Protein AF-A0A486XY40-F1 (afdb_monomer_lite)

Radius of gyration: 21.23 Å; chains: 1; bounding box: 56×54×58 Å

Organism: NCBI:txid1708203

Foldseek 3Di:
DVLLVVLQVVAPFDAFQCVLVVLVVLLVVLLVDALQPFADDPVRVVVVLVVLVVLLVLLVCLLVPPPVSLVVVCVLCVVPNVLCCVQRVPQSQSCRNLSALLSSLLLLLLQLVLLVLLLVLPPVDPPSVSSNVSSLSSLLSLLSRVDPNSVVSSVVVLVVLVVVCVVPHDVSVVSSVVSVVSSVCVNCVPPVVVCVVCPVPPVCCQCPVCEHHLVVCVDLPYLQVLVNVCCVVFQARANNRGDDPSQDAWQALCSHQCNSRGNVSSVVSLVSVLVSLVSNADDPVVSVVVNVSCVVSRSGTNQSSPPVNSVVVSVSRNSNSNSVVSSVPPDDPD

Structure (mmCIF, N/CA/C/O backbone):
data_AF-A0A486XY40-F1
#
_entry.id   AF-A0A486XY40-F1
#
loop_
_atom_site.group_PDB
_atom_site.id
_atom_site.type_symbol
_atom_site.label_atom_id
_atom_site.label_alt_id
_atom_site.label_comp_id
_atom_site.label_asym_id
_atom_site.label_entity_id
_atom_site.label_seq_id
_atom_site.pdbx_PDB_ins_code
_atom_site.Cartn_x
_atom_site.Cartn_y
_atom_site.Cartn_z
_atom_site.occupancy
_atom_site.B_iso_or_equiv
_atom_site.auth_seq_id
_atom_site.auth_comp_id
_atom_site.auth_asym_id
_atom_site.auth_atom_id
_atom_site.pdbx_PDB_model_num
ATOM 1 N N . MET A 1 1 ? 2.814 -18.437 -10.895 1.00 89.62 1 MET A N 1
ATOM 2 C CA . MET A 1 1 ? 4.223 -18.873 -10.998 1.00 89.62 1 MET A CA 1
ATOM 3 C C . MET A 1 1 ? 4.598 -19.455 -12.359 1.00 89.62 1 MET A C 1
ATOM 5 O O . MET A 1 1 ? 5.471 -18.899 -13.009 1.00 89.62 1 MET A O 1
ATOM 9 N N . SER A 1 2 ? 3.940 -20.522 -12.827 1.00 91.19 2 SER A N 1
ATOM 10 C CA . SER A 1 2 ? 4.302 -21.199 -14.087 1.00 91.19 2 SER A CA 1
ATOM 11 C C . SER A 1 2 ? 4.293 -20.278 -15.309 1.00 91.19 2 SER A C 1
ATOM 13 O O . SER A 1 2 ? 5.172 -20.383 -16.153 1.00 91.19 2 SER A O 1
ATOM 15 N N . LEU A 1 3 ? 3.359 -19.320 -15.359 1.00 92.81 3 LEU A N 1
ATOM 16 C CA . LEU A 1 3 ? 3.311 -18.314 -16.422 1.00 92.81 3 LEU A CA 1
ATOM 17 C C . LEU A 1 3 ? 4.575 -17.439 -16.464 1.00 92.81 3 LEU A C 1
ATOM 19 O O . LEU A 1 3 ? 5.112 -17.221 -17.539 1.00 92.81 3 LEU A O 1
ATOM 23 N N . LEU A 1 4 ? 5.092 -16.994 -15.311 1.00 93.44 4 LEU A N 1
ATOM 24 C CA . LEU A 1 4 ? 6.320 -16.190 -15.243 1.00 93.44 4 LEU A CA 1
ATOM 25 C C . LEU A 1 4 ? 7.518 -16.970 -15.798 1.00 93.44 4 LEU A C 1
ATOM 27 O O . LEU A 1 4 ? 8.309 -16.439 -16.574 1.00 93.44 4 LEU A O 1
ATOM 31 N N . ILE A 1 5 ? 7.632 -18.243 -15.411 1.00 93.62 5 ILE A N 1
ATOM 32 C CA . ILE A 1 5 ? 8.695 -19.136 -15.881 1.00 93.62 5 ILE A CA 1
ATOM 33 C C . ILE A 1 5 ? 8.560 -19.352 -17.391 1.00 93.62 5 ILE A C 1
ATOM 35 O O . ILE A 1 5 ? 9.533 -19.167 -18.111 1.00 93.62 5 ILE A O 1
ATOM 39 N N . GLY A 1 6 ? 7.352 -19.650 -17.880 1.00 93.94 6 GLY A N 1
ATOM 40 C CA . GLY A 1 6 ? 7.083 -19.805 -19.311 1.00 93.94 6 GLY A CA 1
ATOM 41 C C . GLY A 1 6 ? 7.466 -18.562 -20.116 1.00 93.94 6 GLY A C 1
ATOM 42 O O . GLY A 1 6 ? 8.204 -18.672 -21.088 1.00 93.94 6 GLY A O 1
ATOM 43 N N . MET A 1 7 ? 7.064 -17.374 -19.657 1.00 94.88 7 MET A N 1
ATOM 44 C CA . MET A 1 7 ? 7.439 -16.107 -20.297 1.00 94.88 7 MET A CA 1
ATOM 45 C C . MET A 1 7 ? 8.950 -15.855 -20.261 1.00 94.88 7 MET A C 1
ATOM 47 O O . MET A 1 7 ? 9.493 -15.279 -21.190 1.00 94.88 7 MET A O 1
ATOM 51 N N . THR A 1 8 ? 9.659 -16.351 -19.243 1.00 94.75 8 THR A N 1
ATOM 52 C CA . THR A 1 8 ? 11.127 -16.236 -19.176 1.00 94.75 8 THR A CA 1
ATOM 53 C C . THR A 1 8 ? 11.800 -16.995 -20.318 1.00 94.75 8 THR A C 1
ATOM 55 O O . THR A 1 8 ? 12.756 -16.487 -20.890 1.00 94.75 8 THR A O 1
ATOM 58 N N . PHE A 1 9 ? 11.295 -18.182 -20.672 1.00 94.06 9 PHE A N 1
ATOM 59 C CA . PHE A 1 9 ? 11.830 -18.981 -21.782 1.00 94.06 9 PHE A CA 1
ATOM 60 C C . PHE A 1 9 ? 11.463 -18.427 -23.162 1.00 94.06 9 PHE A C 1
ATOM 62 O O . PHE A 1 9 ? 12.205 -18.636 -24.115 1.00 94.06 9 PHE A O 1
ATOM 69 N N . LEU A 1 10 ? 10.317 -17.752 -23.271 1.00 94.19 10 LEU A N 1
ATOM 70 C CA . LEU A 1 10 ? 9.839 -17.153 -24.521 1.00 94.19 10 LEU A CA 1
ATOM 71 C C . LEU A 1 10 ? 10.401 -15.748 -24.771 1.00 94.19 10 LEU A C 1
ATOM 73 O O . LEU A 1 10 ? 10.280 -15.229 -25.879 1.00 94.19 10 LEU A O 1
ATOM 77 N N . SER A 1 11 ? 10.973 -15.124 -23.744 1.00 93.00 11 SER A N 1
ATOM 78 C CA . SER A 1 11 ? 11.465 -13.756 -23.812 1.00 93.00 11 SER A CA 1
ATOM 79 C C . SER A 1 11 ? 12.658 -13.624 -24.766 1.00 93.00 11 SER A C 1
ATOM 81 O O . SER A 1 11 ? 13.567 -14.456 -24.726 1.00 93.00 11 SER A O 1
ATOM 83 N N . PRO A 1 12 ? 12.723 -12.550 -25.576 1.00 92.25 12 PRO A N 1
ATOM 84 C CA . PRO A 1 12 ? 13.849 -12.314 -26.478 1.00 92.25 12 PRO A CA 1
ATOM 85 C C . PRO A 1 12 ? 15.111 -11.810 -25.757 1.00 92.25 12 PRO A C 1
ATOM 87 O O . PRO A 1 12 ? 16.165 -11.684 -26.379 1.00 92.25 12 PRO A O 1
ATOM 90 N N . PHE A 1 13 ? 15.024 -11.483 -24.465 1.00 93.69 13 PHE A N 1
ATOM 91 C CA . PHE A 1 13 ? 16.139 -10.909 -23.714 1.00 93.69 13 PHE A CA 1
ATOM 92 C C . PHE A 1 13 ? 16.985 -11.971 -23.007 1.00 93.69 13 PHE A C 1
ATOM 94 O O . PHE A 1 13 ? 16.454 -12.885 -22.380 1.00 93.69 13 PHE A O 1
ATOM 101 N N . SER A 1 14 ? 18.309 -11.796 -23.032 1.00 90.00 14 SER A N 1
ATOM 102 C CA . SER A 1 14 ? 19.277 -12.713 -22.414 1.00 90.00 14 SER A CA 1
ATOM 103 C C . SER A 1 14 ? 19.634 -12.369 -20.963 1.00 90.00 14 SER A C 1
ATOM 105 O O . SER A 1 14 ? 20.086 -13.238 -20.217 1.00 90.00 14 SER A O 1
ATOM 107 N N . GLN A 1 15 ? 19.441 -11.118 -20.533 1.00 92.88 15 GLN A N 1
ATOM 108 C CA . GLN A 1 15 ? 19.791 -10.695 -19.178 1.00 92.88 15 GLN A CA 1
ATOM 109 C C . GLN A 1 15 ? 18.732 -11.171 -18.183 1.00 92.88 15 GLN A C 1
ATOM 111 O O . GLN A 1 15 ? 17.578 -10.757 -18.243 1.00 92.88 15 GLN A O 1
ATOM 116 N N . LEU A 1 16 ? 19.134 -12.003 -17.223 1.00 91.69 16 LEU A N 1
ATOM 117 C CA . LEU A 1 16 ? 18.251 -12.511 -16.179 1.00 91.69 16 LEU A CA 1
ATOM 118 C C . LEU A 1 16 ? 18.193 -11.558 -14.973 1.00 91.69 16 LEU A C 1
ATOM 120 O O . LEU A 1 16 ? 19.216 -11.117 -14.456 1.00 91.69 16 LEU A O 1
ATOM 124 N N . THR A 1 17 ? 16.984 -11.304 -14.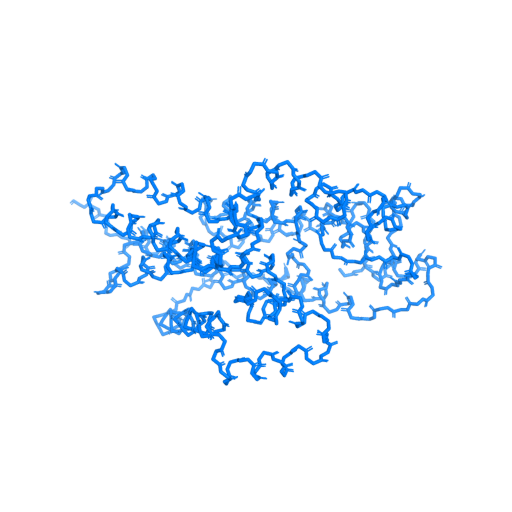476 1.00 88.81 17 THR A N 1
ATOM 125 C CA . THR A 1 17 ? 16.693 -10.529 -13.259 1.00 88.81 17 THR A CA 1
ATOM 126 C C . THR A 1 17 ? 16.014 -11.427 -12.215 1.00 88.81 17 THR A C 1
ATOM 128 O O . THR A 1 17 ? 14.798 -11.364 -12.019 1.00 88.81 17 THR A O 1
ATOM 131 N N . PRO A 1 18 ? 16.771 -12.293 -11.512 1.00 84.62 18 PRO A N 1
ATOM 132 C CA . PRO A 1 18 ? 16.194 -13.291 -10.606 1.00 84.62 18 PRO A CA 1
ATOM 133 C C . PRO A 1 18 ? 15.431 -12.668 -9.427 1.00 84.62 18 PRO A C 1
ATOM 135 O O . PRO A 1 18 ? 14.536 -13.301 -8.876 1.00 84.62 18 PRO A O 1
ATOM 138 N N . GLY A 1 19 ? 15.707 -11.405 -9.077 1.00 83.75 19 GLY A N 1
ATOM 139 C CA . GLY A 1 19 ? 14.949 -10.665 -8.062 1.00 83.75 19 GLY A CA 1
ATOM 140 C C . GLY A 1 19 ? 13.447 -10.556 -8.360 1.00 83.75 19 GLY A C 1
ATOM 141 O O . GLY A 1 19 ? 12.652 -10.465 -7.428 1.00 83.75 19 GLY A O 1
ATOM 142 N N . ALA A 1 20 ? 13.041 -10.653 -9.632 1.00 84.44 20 ALA A N 1
ATOM 143 C CA . ALA A 1 20 ? 11.634 -10.683 -10.027 1.00 84.44 20 ALA A CA 1
ATOM 144 C C . ALA A 1 20 ? 10.907 -11.953 -9.557 1.00 84.44 20 ALA A C 1
ATOM 146 O O . ALA A 1 20 ? 9.698 -11.935 -9.375 1.00 84.44 20 ALA A O 1
ATOM 147 N N . PHE A 1 21 ? 11.615 -13.056 -9.313 1.00 89.75 21 PHE A N 1
ATOM 148 C CA . PHE A 1 21 ? 11.015 -14.321 -8.886 1.00 89.75 21 PHE A CA 1
ATOM 149 C C . PHE A 1 21 ? 10.343 -14.221 -7.510 1.00 89.75 21 PHE A C 1
ATOM 151 O O . PHE A 1 21 ? 9.237 -14.728 -7.306 1.00 89.75 21 PHE A O 1
ATOM 158 N N . VAL A 1 22 ? 11.011 -13.556 -6.561 1.00 88.75 22 VAL A N 1
ATOM 159 C CA . VAL A 1 22 ? 10.628 -13.536 -5.142 1.00 88.75 22 VAL A CA 1
ATOM 160 C C . VAL A 1 22 ? 9.229 -12.943 -4.934 1.00 88.75 22 VAL A C 1
ATOM 162 O O . VAL A 1 22 ? 8.412 -13.596 -4.275 1.00 88.75 22 VAL A O 1
ATOM 165 N N . PRO A 1 23 ? 8.883 -11.777 -5.512 1.00 87.81 23 PRO A N 1
ATOM 166 C CA . PRO A 1 23 ? 7.522 -11.267 -5.482 1.00 87.81 23 PRO A CA 1
ATOM 167 C C . PRO A 1 23 ? 6.423 -12.232 -5.919 1.00 87.81 23 PRO A C 1
ATOM 169 O O . PRO A 1 23 ? 5.444 -12.422 -5.199 1.00 87.81 23 PRO A O 1
ATOM 172 N N . TYR A 1 24 ? 6.585 -12.860 -7.085 1.00 90.62 24 TYR A N 1
ATOM 173 C CA . TYR A 1 24 ? 5.561 -13.722 -7.672 1.00 90.62 24 TYR A CA 1
ATOM 174 C C . TYR A 1 24 ? 5.458 -15.057 -6.941 1.00 90.62 24 TYR A C 1
ATOM 176 O O . TYR A 1 24 ? 4.354 -15.596 -6.819 1.00 90.62 24 TYR A O 1
ATOM 184 N N . LEU A 1 25 ? 6.573 -15.579 -6.419 1.00 91.31 25 LEU A N 1
ATOM 185 C CA . LEU A 1 25 ? 6.551 -16.731 -5.525 1.00 91.31 25 LEU A CA 1
ATOM 186 C C . LEU A 1 25 ? 5.766 -16.397 -4.254 1.00 91.31 25 LEU A C 1
ATOM 188 O O . LEU A 1 25 ? 4.841 -17.125 -3.905 1.00 91.31 25 LEU A O 1
ATOM 192 N N . THR A 1 26 ? 6.091 -15.280 -3.601 1.00 89.44 26 THR A N 1
ATOM 193 C CA . THR A 1 26 ? 5.435 -14.871 -2.351 1.00 89.44 26 THR A CA 1
ATOM 194 C C . THR A 1 26 ? 3.937 -14.641 -2.566 1.00 89.44 26 THR A C 1
ATOM 196 O O . THR A 1 26 ? 3.126 -15.139 -1.790 1.00 89.44 26 THR A O 1
ATOM 199 N N . PHE A 1 27 ? 3.555 -13.967 -3.656 1.00 90.62 27 PHE A N 1
ATOM 200 C CA . PHE A 1 27 ? 2.157 -13.795 -4.059 1.00 90.62 27 PHE A CA 1
ATOM 201 C C . PHE A 1 27 ? 1.455 -15.141 -4.298 1.00 90.62 27 PHE A C 1
ATOM 203 O O . PHE A 1 27 ? 0.372 -15.373 -3.768 1.00 90.62 27 PHE A O 1
ATOM 210 N N . THR A 1 28 ? 2.090 -16.063 -5.033 1.00 91.88 28 THR A N 1
ATOM 211 C CA . THR A 1 28 ? 1.525 -17.397 -5.309 1.00 91.88 28 THR A CA 1
ATOM 212 C C . THR A 1 28 ? 1.297 -18.181 -4.014 1.00 91.88 28 THR A C 1
ATOM 214 O O . THR A 1 28 ? 0.220 -18.744 -3.815 1.00 91.88 28 THR A O 1
ATOM 217 N N . LEU A 1 29 ? 2.290 -18.202 -3.119 1.00 91.75 29 LEU A N 1
ATOM 218 C CA . LEU A 1 29 ? 2.184 -18.870 -1.821 1.00 91.75 29 LEU A CA 1
ATOM 219 C C . LEU A 1 29 ? 1.073 -18.252 -0.976 1.00 91.75 29 LEU A C 1
ATOM 221 O O . LEU A 1 29 ? 0.259 -18.981 -0.416 1.00 91.75 29 LEU A O 1
ATOM 225 N N . LEU A 1 30 ? 0.990 -16.920 -0.934 1.00 90.69 30 LEU A N 1
ATOM 226 C CA . LEU A 1 30 ? -0.042 -16.235 -0.172 1.00 90.69 30 LEU A CA 1
ATOM 227 C C . LEU A 1 30 ? -1.445 -16.574 -0.677 1.00 90.69 30 LEU A C 1
ATOM 229 O O . LEU A 1 30 ? -2.306 -16.960 0.111 1.00 90.69 30 LEU A O 1
ATOM 233 N N . CYS A 1 31 ? -1.671 -16.468 -1.986 1.00 91.06 31 CYS A N 1
ATOM 234 C CA . CYS A 1 31 ? -2.971 -16.754 -2.584 1.00 91.06 31 CYS A CA 1
ATOM 235 C C . CYS A 1 31 ? -3.381 -18.231 -2.471 1.00 91.06 31 CYS A C 1
ATOM 237 O O . CYS A 1 31 ? -4.552 -18.549 -2.668 1.00 91.06 31 CYS A O 1
ATOM 239 N N . SER A 1 32 ? -2.446 -19.118 -2.116 1.00 92.50 32 SER A N 1
ATOM 240 C CA . SER A 1 32 ? -2.709 -20.538 -1.857 1.00 92.50 32 SER A CA 1
ATOM 241 C C . SER A 1 32 ? -3.198 -20.816 -0.428 1.00 92.50 32 SER A C 1
ATOM 243 O O . SER A 1 32 ? -3.617 -21.934 -0.132 1.00 92.50 32 SER A O 1
ATOM 245 N N . VAL A 1 33 ? -3.159 -19.825 0.470 1.00 92.62 33 VAL A N 1
ATOM 246 C CA . VAL A 1 33 ? -3.545 -19.979 1.879 1.00 92.62 33 VAL A CA 1
ATOM 247 C C . VAL A 1 33 ? -4.899 -19.324 2.147 1.00 92.62 33 VAL A C 1
ATOM 249 O O . VAL A 1 33 ? -5.205 -18.233 1.671 1.00 92.62 33 VAL A O 1
ATOM 252 N N . ARG A 1 34 ? -5.717 -19.984 2.970 1.00 94.38 34 ARG A N 1
ATOM 253 C CA . ARG A 1 34 ? -6.973 -19.431 3.486 1.00 94.38 34 ARG A CA 1
ATOM 254 C C . ARG A 1 34 ? -6.787 -18.864 4.890 1.00 94.38 34 ARG A C 1
ATOM 256 O O . ARG A 1 34 ? -6.403 -19.580 5.810 1.00 94.38 34 ARG A O 1
ATOM 263 N N . ILE A 1 35 ? -7.112 -17.587 5.051 1.00 93.88 35 ILE A N 1
ATOM 264 C CA . ILE A 1 35 ? -7.016 -16.815 6.297 1.00 93.88 35 ILE A CA 1
ATOM 265 C C . ILE A 1 35 ? -8.384 -16.343 6.817 1.00 93.88 35 ILE A C 1
ATOM 267 O O . ILE A 1 35 ? -8.453 -15.698 7.863 1.00 93.88 35 ILE A O 1
ATOM 271 N N . ASP A 1 36 ? -9.490 -16.694 6.149 1.00 92.81 36 ASP A N 1
ATOM 272 C CA . ASP A 1 36 ? -10.861 -16.291 6.511 1.00 92.81 36 ASP A CA 1
ATOM 273 C C . ASP A 1 36 ? -11.253 -16.671 7.949 1.00 92.81 36 ASP A C 1
ATOM 275 O O . ASP A 1 36 ? -12.016 -15.971 8.630 1.00 92.81 36 ASP A O 1
ATOM 279 N N . LYS A 1 37 ? -10.706 -17.783 8.445 1.00 91.19 37 LYS A N 1
ATOM 280 C CA . LYS A 1 37 ? -10.993 -18.302 9.787 1.00 91.19 37 LYS A CA 1
ATOM 281 C C . LYS A 1 37 ? -10.133 -17.681 10.883 1.00 91.19 37 LYS A C 1
ATOM 283 O O . LYS A 1 37 ? -10.544 -17.744 12.044 1.00 91.19 37 LYS A O 1
ATOM 288 N N . LEU A 1 38 ? -9.040 -17.007 10.542 1.00 93.00 38 LEU A N 1
ATOM 289 C CA . LEU A 1 38 ? -8.166 -16.371 11.522 1.00 93.00 38 LEU A CA 1
ATOM 290 C C . LEU A 1 38 ? -8.838 -15.142 12.154 1.00 93.00 38 LEU A C 1
ATOM 292 O O . LEU A 1 38 ? -9.670 -14.466 11.543 1.00 93.00 38 LEU A O 1
ATOM 296 N N . SER A 1 39 ? -8.494 -14.881 13.409 1.00 89.94 39 SER A N 1
ATOM 297 C CA . SER A 1 39 ? -8.919 -13.703 14.166 1.00 89.94 39 SER A CA 1
ATOM 298 C C . SER A 1 39 ? -7.845 -13.329 15.173 1.00 89.94 39 SER A C 1
ATOM 300 O O . SER A 1 39 ? -7.154 -14.207 15.687 1.00 89.94 39 SER A O 1
ATOM 302 N N . LEU A 1 40 ? -7.731 -12.038 15.467 1.00 90.56 40 LEU A N 1
ATOM 303 C CA . LEU A 1 40 ? -6.742 -11.528 16.405 1.00 90.56 40 LEU A CA 1
ATOM 304 C C . LEU A 1 40 ? -7.253 -11.624 17.837 1.00 90.56 40 LEU A C 1
ATOM 306 O O . LEU A 1 40 ? -8.330 -11.113 18.152 1.00 90.56 40 LEU A O 1
ATOM 310 N N . ASN A 1 41 ? -6.444 -12.199 18.719 1.00 89.56 41 ASN A N 1
ATOM 311 C CA . ASN A 1 41 ? -6.665 -12.099 20.157 1.00 89.56 41 ASN A CA 1
ATOM 312 C C . ASN A 1 41 ? -6.254 -10.710 20.691 1.00 89.56 41 ASN A C 1
ATOM 314 O O . ASN A 1 41 ? -5.612 -9.915 20.000 1.00 89.56 41 ASN A O 1
ATOM 318 N N . SER A 1 42 ? -6.588 -10.414 21.947 1.00 85.75 42 SER A N 1
ATOM 319 C CA . SER A 1 42 ? -6.319 -9.103 22.554 1.00 85.75 42 SER A CA 1
ATOM 320 C C . SER A 1 42 ? -4.829 -8.743 22.612 1.00 85.75 42 SER A C 1
ATOM 322 O O . SER A 1 42 ? -4.483 -7.569 22.497 1.00 85.75 42 SER A O 1
ATOM 324 N N . ALA A 1 43 ? -3.933 -9.722 22.776 1.00 90.38 43 ALA A N 1
ATOM 325 C CA . ALA A 1 43 ? -2.489 -9.479 22.792 1.00 90.38 43 ALA A CA 1
ATOM 326 C C . ALA A 1 43 ? -1.972 -9.080 21.400 1.00 90.38 43 ALA A C 1
ATOM 328 O O . ALA A 1 43 ? -1.225 -8.114 21.273 1.00 90.38 43 ALA A O 1
ATOM 329 N N . GLN A 1 44 ? -2.437 -9.760 20.351 1.00 91.94 44 GLN A N 1
ATOM 330 C CA . GLN A 1 44 ? -2.117 -9.443 18.959 1.00 91.94 44 GLN A CA 1
ATOM 331 C C . GLN A 1 44 ? -2.671 -8.073 18.550 1.00 91.94 44 GLN A C 1
ATOM 333 O O . GLN A 1 44 ? -1.977 -7.307 17.891 1.00 91.94 44 GLN A O 1
ATOM 338 N N . GLN A 1 45 ? -3.884 -7.722 18.985 1.00 88.25 45 GLN A N 1
ATOM 339 C CA . GLN A 1 45 ? -4.452 -6.390 18.748 1.00 88.25 45 GLN A CA 1
ATOM 340 C C . GLN A 1 45 ? -3.622 -5.288 19.426 1.00 88.25 45 GLN A C 1
ATOM 342 O O . GLN A 1 45 ? -3.317 -4.275 18.797 1.00 88.25 45 GLN A O 1
ATOM 347 N N . LYS A 1 46 ? -3.202 -5.495 20.684 1.00 88.75 46 LYS A N 1
ATOM 348 C CA . LYS A 1 46 ? -2.302 -4.568 21.393 1.00 88.75 46 LYS A CA 1
ATOM 349 C C . LYS A 1 46 ? -0.952 -4.445 20.694 1.00 88.75 46 LYS A C 1
ATOM 351 O O . LYS A 1 46 ? -0.471 -3.332 20.529 1.00 88.75 46 LYS A O 1
ATOM 356 N N . PHE A 1 47 ? -0.377 -5.560 20.246 1.00 92.31 47 PHE A N 1
ATOM 357 C CA . PHE A 1 47 ? 0.872 -5.558 19.489 1.00 92.31 47 PHE A CA 1
ATOM 358 C C . PHE A 1 47 ? 0.752 -4.728 18.207 1.00 92.31 47 PHE A C 1
ATOM 360 O O . PHE A 1 47 ? 1.573 -3.844 17.983 1.00 92.31 47 PHE A O 1
ATOM 367 N N . LEU A 1 48 ? -0.300 -4.941 17.407 1.00 91.00 48 LEU A N 1
ATOM 368 C CA . LEU A 1 48 ? -0.534 -4.146 16.199 1.00 91.00 48 LEU A CA 1
ATOM 369 C C . LEU A 1 48 ? -0.693 -2.656 16.516 1.00 91.00 48 LEU A C 1
ATOM 371 O O . LEU A 1 48 ? -0.106 -1.829 15.825 1.00 91.00 48 LEU A O 1
ATOM 375 N N . LEU A 1 49 ? -1.421 -2.311 17.582 1.00 90.75 49 LEU A N 1
ATOM 376 C CA . LEU A 1 49 ? -1.562 -0.924 18.024 1.00 90.75 49 LEU A CA 1
ATOM 377 C C . LEU A 1 49 ? -0.210 -0.308 18.412 1.00 90.75 49 LEU A C 1
ATOM 379 O O . LEU A 1 49 ? 0.103 0.798 17.976 1.00 90.75 49 LEU A O 1
ATOM 383 N N . SER A 1 50 ? 0.609 -1.021 19.189 1.00 92.56 50 SER A N 1
ATOM 384 C CA . SER A 1 50 ? 1.957 -0.580 19.562 1.00 92.56 50 SER A CA 1
ATOM 385 C C . SER A 1 50 ? 2.847 -0.379 18.337 1.00 92.56 50 SER A C 1
ATOM 387 O O . SER A 1 50 ? 3.513 0.649 18.235 1.00 92.56 50 SER A O 1
ATOM 389 N N . VAL A 1 51 ? 2.810 -1.304 17.374 1.00 93.00 51 VAL A N 1
ATOM 390 C CA . VAL A 1 51 ? 3.528 -1.163 16.100 1.00 93.00 51 VAL A CA 1
ATOM 391 C C . VAL A 1 51 ? 3.049 0.080 15.349 1.00 93.00 51 VAL A C 1
ATOM 393 O O . VAL A 1 51 ? 3.878 0.862 14.893 1.00 93.00 51 VAL A O 1
ATOM 396 N N . SER A 1 52 ? 1.738 0.325 15.269 1.00 93.00 52 SER A N 1
ATOM 397 C CA . SER A 1 52 ? 1.201 1.529 14.624 1.00 93.00 52 SER A CA 1
ATOM 398 C C . SER A 1 52 ? 1.658 2.822 15.305 1.00 93.00 52 SER A C 1
ATOM 400 O O . SER A 1 52 ? 1.955 3.790 14.607 1.00 93.00 52 SER A O 1
ATOM 402 N N . VAL A 1 53 ? 1.749 2.853 16.637 1.00 94.19 53 VAL A N 1
ATOM 403 C CA . VAL A 1 53 ? 2.278 4.010 17.382 1.00 94.19 53 VAL A CA 1
ATOM 404 C C . VAL A 1 53 ? 3.759 4.226 17.072 1.00 94.19 53 VAL A C 1
ATOM 406 O O . VAL A 1 53 ? 4.156 5.343 16.750 1.00 94.19 53 VAL A O 1
ATOM 409 N N . ILE A 1 54 ? 4.568 3.164 17.122 1.00 94.69 54 ILE A N 1
ATOM 410 C CA . ILE A 1 54 ? 6.011 3.231 16.849 1.00 94.69 54 ILE A CA 1
ATOM 411 C C . ILE A 1 54 ? 6.264 3.711 15.419 1.00 94.69 54 ILE A C 1
ATOM 413 O O . ILE A 1 54 ? 7.072 4.609 15.208 1.00 94.69 54 ILE A O 1
ATOM 417 N N . VAL A 1 55 ? 5.546 3.165 14.437 1.00 93.50 55 VAL A N 1
ATOM 418 C CA . VAL A 1 55 ? 5.674 3.572 13.031 1.00 93.50 55 VAL A CA 1
ATOM 419 C C . VAL A 1 55 ? 5.295 5.043 12.848 1.00 93.50 55 VAL A C 1
ATOM 421 O O . VAL A 1 55 ? 6.025 5.769 12.178 1.00 93.50 55 VAL A O 1
ATOM 424 N N . ALA A 1 56 ? 4.214 5.517 13.476 1.00 93.56 56 ALA A N 1
ATOM 425 C CA . ALA A 1 56 ? 3.833 6.927 13.410 1.00 93.56 56 ALA A CA 1
ATOM 426 C C . ALA A 1 56 ? 4.903 7.841 14.035 1.00 93.56 56 ALA A C 1
ATOM 428 O O . ALA A 1 56 ? 5.261 8.858 13.444 1.00 93.56 56 ALA A O 1
ATOM 429 N N . LEU A 1 57 ? 5.459 7.455 15.189 1.00 94.06 57 LEU A N 1
ATOM 430 C CA . LEU A 1 57 ? 6.552 8.182 15.835 1.00 94.06 57 LEU A CA 1
ATOM 431 C C . LEU A 1 57 ? 7.785 8.252 14.925 1.00 94.06 57 LEU A C 1
ATOM 433 O O . LEU A 1 57 ? 8.309 9.337 14.690 1.00 94.06 57 LEU A O 1
ATOM 437 N N . LEU A 1 58 ? 8.211 7.117 14.366 1.00 93.12 58 LEU A N 1
ATOM 438 C CA . LEU A 1 58 ? 9.340 7.058 13.439 1.00 93.12 58 LEU A CA 1
ATOM 439 C C . LEU A 1 58 ? 9.106 7.925 12.196 1.00 93.12 58 LEU A C 1
ATOM 441 O O . LEU A 1 58 ? 10.045 8.561 11.733 1.00 93.12 58 LEU A O 1
ATOM 445 N N . CYS A 1 59 ? 7.873 8.006 11.681 1.00 91.62 59 CYS A N 1
A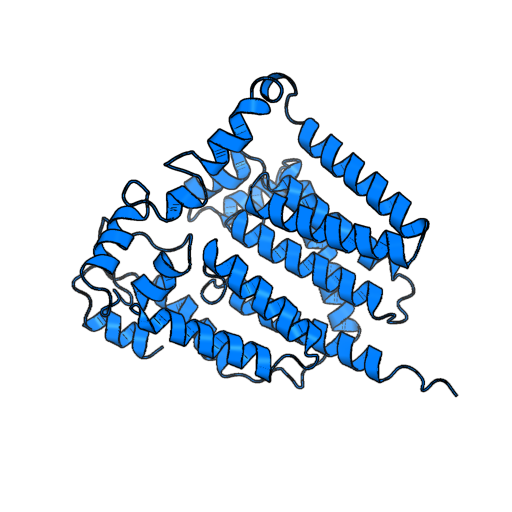TOM 446 C CA . CYS A 1 59 ? 7.541 8.902 10.571 1.00 91.62 59 CYS A CA 1
ATOM 447 C C . CYS A 1 59 ? 7.799 10.371 10.927 1.00 91.62 59 CYS A C 1
ATOM 449 O O . CYS A 1 59 ? 8.422 11.083 10.145 1.00 91.62 59 CYS A O 1
ATOM 451 N N . PHE A 1 60 ? 7.367 10.831 12.104 1.00 90.31 60 PHE A N 1
ATOM 452 C CA . PHE A 1 60 ? 7.647 12.206 12.528 1.00 90.31 60 PHE A CA 1
ATOM 453 C C . PHE A 1 60 ? 9.134 12.443 12.766 1.00 90.31 60 PHE A C 1
ATOM 455 O O . PHE A 1 60 ? 9.664 13.451 12.312 1.00 90.31 60 PHE A O 1
ATOM 462 N N . LEU A 1 61 ? 9.826 11.514 13.428 1.00 90.94 61 LEU A N 1
ATOM 463 C CA . LEU A 1 61 ? 11.268 11.626 13.653 1.00 90.94 61 LEU A CA 1
ATOM 464 C C . LEU A 1 61 ? 12.048 11.676 12.328 1.00 90.94 61 LEU A C 1
ATOM 466 O O . LEU A 1 61 ? 12.991 12.456 12.210 1.00 90.94 61 LEU A O 1
ATOM 470 N N . ALA A 1 62 ? 11.625 10.905 11.321 1.00 88.38 62 ALA A N 1
ATOM 471 C CA . ALA A 1 62 ? 12.178 10.958 9.970 1.00 88.38 62 ALA A CA 1
ATOM 472 C C . ALA A 1 62 ? 11.912 12.316 9.299 1.00 88.38 62 ALA A C 1
ATOM 474 O O . ALA A 1 62 ? 12.827 12.916 8.743 1.00 88.38 62 ALA A O 1
ATOM 475 N N . PHE A 1 63 ? 10.684 12.837 9.397 1.00 85.94 63 PHE A N 1
ATOM 476 C CA . PHE A 1 63 ? 10.326 14.149 8.848 1.00 85.94 63 PHE A CA 1
ATOM 477 C C . PHE A 1 63 ? 11.144 15.292 9.477 1.00 85.94 63 PHE A C 1
ATOM 479 O O . PHE A 1 63 ? 11.624 16.174 8.770 1.00 85.94 63 PHE A O 1
ATOM 486 N N . PHE A 1 64 ? 11.371 15.245 10.794 1.00 85.56 64 PHE A N 1
ATOM 487 C CA . PHE A 1 64 ? 12.206 16.209 11.522 1.00 85.56 64 PHE A CA 1
ATOM 488 C C . PHE A 1 64 ? 13.716 15.930 11.431 1.00 85.56 64 PHE A C 1
ATOM 490 O O . PHE A 1 64 ? 14.498 16.613 12.090 1.00 85.56 64 PHE A O 1
ATOM 497 N N . ARG A 1 65 ? 14.144 14.956 10.616 1.00 85.56 65 ARG A N 1
ATOM 498 C CA . ARG A 1 65 ? 15.555 14.598 10.388 1.00 85.56 65 ARG A CA 1
ATOM 499 C C . ARG A 1 65 ? 16.331 14.269 11.666 1.00 85.56 65 ARG A C 1
ATOM 501 O O . ARG A 1 65 ? 17.493 14.643 11.818 1.00 85.56 65 ARG A O 1
ATOM 508 N N . VAL A 1 66 ? 15.702 13.557 12.596 1.00 90.25 66 VAL A N 1
ATOM 509 C CA . VAL A 1 66 ? 16.380 13.109 13.817 1.00 90.25 66 VAL A CA 1
ATOM 510 C C . VAL A 1 66 ? 17.498 12.132 13.447 1.00 90.25 66 VAL A C 1
ATOM 512 O O . VAL A 1 66 ? 17.233 11.110 12.816 1.00 90.25 66 VAL A O 1
ATOM 515 N N . ALA A 1 67 ? 18.731 12.441 13.866 1.00 89.88 67 ALA A N 1
ATOM 516 C CA . ALA A 1 67 ? 19.960 11.778 13.414 1.00 89.88 67 ALA A CA 1
ATOM 517 C C . ALA A 1 67 ? 19.874 10.244 13.433 1.00 89.88 67 ALA A C 1
ATOM 519 O O . ALA A 1 67 ? 20.028 9.612 12.396 1.00 89.88 67 ALA A O 1
ATOM 520 N N . ILE A 1 68 ? 19.480 9.652 14.567 1.00 91.81 68 ILE A N 1
ATOM 521 C CA . ILE A 1 68 ? 19.395 8.190 14.701 1.00 91.81 68 ILE A CA 1
ATOM 522 C C . ILE A 1 68 ? 18.436 7.538 13.692 1.00 91.81 68 ILE A C 1
ATOM 524 O O . ILE A 1 68 ? 18.672 6.423 13.238 1.00 91.81 68 ILE A O 1
ATOM 528 N N . VAL A 1 69 ? 17.346 8.219 13.323 1.00 89.12 69 VAL A N 1
ATOM 529 C CA . VAL A 1 69 ? 16.385 7.699 12.341 1.00 89.12 69 VAL A CA 1
ATOM 530 C C . VAL A 1 69 ? 16.938 7.841 10.929 1.00 89.12 69 VAL A C 1
ATOM 532 O O . VAL A 1 69 ? 16.782 6.918 10.130 1.00 89.12 69 VAL A O 1
ATOM 535 N N . MET A 1 70 ? 17.627 8.947 10.642 1.00 86.94 70 MET A N 1
ATOM 536 C CA . MET A 1 70 ? 18.298 9.146 9.359 1.00 86.94 70 MET A CA 1
ATOM 537 C C . MET A 1 70 ? 19.393 8.099 9.137 1.00 86.94 70 MET A C 1
ATOM 539 O O . MET A 1 70 ? 19.416 7.503 8.068 1.00 86.94 70 MET A O 1
ATOM 543 N N . ASP A 1 71 ? 20.198 7.778 10.154 1.00 88.44 71 ASP A N 1
ATOM 544 C CA . ASP A 1 71 ? 21.258 6.761 10.067 1.00 88.44 71 ASP A CA 1
ATOM 545 C C . ASP A 1 71 ? 20.694 5.358 9.788 1.00 88.44 71 ASP A C 1
ATOM 547 O O . ASP A 1 71 ? 21.211 4.605 8.955 1.00 88.44 71 ASP A O 1
ATOM 551 N N . ILE A 1 72 ? 19.586 5.003 10.453 1.00 87.56 72 ILE A N 1
ATOM 552 C CA . ILE A 1 72 ? 18.871 3.741 10.206 1.00 87.56 72 ILE A CA 1
ATOM 553 C C . ILE A 1 72 ? 18.332 3.707 8.774 1.00 87.56 72 ILE A C 1
ATOM 555 O O . ILE A 1 72 ? 18.432 2.681 8.096 1.00 87.56 72 ILE A O 1
ATOM 559 N N . GLN A 1 73 ? 17.747 4.808 8.299 1.00 85.38 73 GLN A N 1
ATOM 560 C CA . GLN A 1 73 ? 17.216 4.876 6.943 1.00 85.38 73 GLN A CA 1
ATOM 561 C C . GLN A 1 73 ? 18.334 4.824 5.905 1.00 85.38 73 GLN A C 1
ATOM 563 O O . GLN A 1 73 ? 18.230 4.045 4.965 1.00 85.38 73 GLN A O 1
ATOM 568 N N . GLU A 1 74 ? 19.419 5.565 6.085 1.00 86.31 74 GLU A N 1
ATOM 569 C CA . GLU A 1 74 ? 20.587 5.509 5.210 1.00 86.31 74 GLU A CA 1
ATOM 570 C C . GLU A 1 74 ? 21.132 4.085 5.108 1.00 86.31 74 GLU A C 1
ATOM 572 O O . GLU A 1 74 ? 21.320 3.573 4.005 1.00 86.31 74 GLU A O 1
ATOM 577 N N . SER A 1 75 ? 21.253 3.402 6.250 1.00 86.56 75 SER A N 1
ATOM 578 C CA . SER A 1 75 ? 21.651 1.994 6.320 1.00 86.56 75 SER A CA 1
ATOM 579 C C . SER A 1 75 ? 20.695 1.079 5.544 1.00 86.56 75 SER A C 1
ATOM 581 O O . SER A 1 75 ? 21.131 0.203 4.801 1.00 86.56 75 SER A O 1
ATOM 583 N N . TYR A 1 76 ? 19.383 1.301 5.658 1.00 84.06 76 TYR A N 1
ATOM 584 C CA . TYR A 1 76 ? 18.373 0.537 4.919 1.00 84.06 76 TYR A CA 1
ATOM 585 C C . TYR A 1 76 ? 18.438 0.770 3.399 1.00 84.06 76 TYR A C 1
ATOM 587 O O . TYR A 1 76 ? 18.247 -0.166 2.622 1.00 84.06 76 TYR A O 1
ATOM 595 N N . TYR A 1 77 ? 18.719 1.999 2.958 1.00 81.75 77 TYR A N 1
ATOM 596 C CA . TYR A 1 77 ? 18.802 2.349 1.539 1.00 81.75 77 TYR A CA 1
ATOM 597 C C . TYR A 1 77 ? 20.202 2.160 0.928 1.00 81.75 77 TYR A C 1
ATOM 599 O O . TYR A 1 77 ? 20.392 2.533 -0.228 1.00 81.75 77 TYR A O 1
ATOM 607 N N . GLN A 1 78 ? 21.167 1.540 1.620 1.00 81.12 78 GLN A N 1
ATOM 608 C CA . GLN A 1 78 ? 22.527 1.330 1.088 1.00 81.12 78 GLN A CA 1
ATOM 609 C C . GLN A 1 78 ? 22.552 0.650 -0.290 1.00 81.12 78 GLN A C 1
ATOM 611 O O . GLN A 1 78 ? 23.397 0.969 -1.121 1.00 81.12 78 GLN A O 1
ATOM 616 N N . MET A 1 79 ? 21.598 -0.247 -0.566 1.00 72.81 79 MET A N 1
ATOM 617 C CA . MET A 1 79 ? 21.478 -0.914 -1.871 1.00 72.81 79 MET A CA 1
ATOM 618 C C . MET A 1 79 ? 20.952 -0.001 -2.991 1.00 72.81 79 MET A C 1
ATOM 620 O O . MET A 1 79 ? 21.103 -0.330 -4.164 1.00 72.81 79 MET A O 1
ATOM 624 N N . PHE A 1 80 ? 20.338 1.136 -2.650 1.00 78.31 80 PHE A N 1
ATOM 625 C CA . PHE A 1 80 ? 19.773 2.104 -3.593 1.00 78.31 80 PHE A CA 1
ATOM 626 C C . PHE A 1 80 ? 20.088 3.550 -3.156 1.00 78.31 80 PHE A C 1
ATOM 628 O O . PHE A 1 80 ? 19.172 4.286 -2.768 1.00 78.31 80 PHE A O 1
ATOM 635 N N . PRO A 1 81 ? 21.362 3.987 -3.231 1.00 76.50 81 PRO A N 1
ATOM 636 C CA . PRO A 1 81 ? 21.788 5.289 -2.716 1.00 76.50 81 PRO A CA 1
ATOM 637 C C . PRO A 1 81 ? 21.030 6.460 -3.337 1.00 76.50 81 PRO A C 1
ATOM 639 O O . PRO A 1 81 ? 20.659 7.396 -2.637 1.00 76.50 81 PRO A O 1
ATOM 642 N N . ASP A 1 82 ? 20.732 6.400 -4.635 1.00 77.56 82 ASP A N 1
ATOM 643 C CA . ASP A 1 82 ? 19.985 7.464 -5.307 1.00 77.56 82 ASP A CA 1
ATOM 644 C C . ASP A 1 82 ? 18.550 7.563 -4.785 1.00 77.56 82 ASP A C 1
ATOM 646 O O . ASP A 1 82 ? 18.053 8.661 -4.537 1.00 77.56 82 ASP A O 1
ATOM 650 N N . LEU A 1 83 ? 17.905 6.423 -4.508 1.00 78.75 83 LEU A N 1
ATOM 651 C CA . LEU A 1 83 ? 16.559 6.398 -3.937 1.00 78.75 83 LEU A CA 1
ATOM 652 C C . LEU A 1 83 ? 16.529 7.044 -2.545 1.00 78.75 83 LEU A C 1
ATOM 654 O O . LEU A 1 83 ? 15.588 7.779 -2.241 1.00 78.75 83 LEU A O 1
ATOM 658 N N . TYR A 1 84 ? 17.573 6.839 -1.734 1.00 81.12 84 TYR A N 1
ATOM 659 C CA . TYR A 1 84 ? 17.737 7.554 -0.466 1.00 81.12 84 TYR A CA 1
ATOM 660 C C . TYR A 1 84 ? 17.792 9.068 -0.674 1.00 81.12 84 TYR A C 1
ATOM 662 O O . TYR A 1 84 ? 17.084 9.801 0.018 1.00 81.12 84 TYR A O 1
ATOM 670 N N . LYS A 1 85 ? 18.571 9.550 -1.655 1.00 76.44 85 LYS A N 1
ATOM 671 C CA . LYS A 1 85 ? 18.672 10.994 -1.929 1.00 76.44 85 LYS A CA 1
ATOM 672 C C . LYS A 1 85 ? 17.304 11.582 -2.267 1.00 76.44 85 LYS A C 1
ATOM 674 O O . LYS A 1 85 ? 16.878 12.549 -1.636 1.00 76.44 85 LYS A O 1
ATOM 679 N N . PHE A 1 86 ? 16.593 10.947 -3.200 1.00 76.12 86 PHE A N 1
ATOM 680 C CA . PHE A 1 86 ? 15.293 11.416 -3.680 1.00 76.12 86 PHE A CA 1
ATOM 681 C C . PHE A 1 86 ? 14.187 11.354 -2.620 1.00 76.12 86 PHE A C 1
ATOM 683 O O . PHE A 1 86 ? 13.323 12.230 -2.587 1.00 76.12 86 PHE A O 1
ATOM 690 N N . MET A 1 87 ? 14.166 10.321 -1.774 1.00 80.31 87 MET A N 1
ATOM 691 C CA . MET A 1 87 ? 13.105 10.156 -0.774 1.00 80.31 87 MET A CA 1
ATOM 692 C C . MET A 1 87 ? 13.410 10.910 0.522 1.00 80.31 87 MET A C 1
ATOM 694 O O . MET A 1 87 ? 12.530 11.578 1.061 1.00 80.31 87 MET A O 1
ATOM 698 N N . MET A 1 88 ? 14.646 10.822 1.012 1.00 75.69 88 MET A N 1
ATOM 699 C CA . MET A 1 88 ? 15.009 11.252 2.360 1.00 75.69 88 MET A CA 1
ATOM 700 C C . MET A 1 88 ? 15.784 12.565 2.375 1.00 75.69 88 MET A C 1
ATOM 702 O O . MET A 1 88 ? 15.380 13.479 3.084 1.00 75.69 88 MET A O 1
ATOM 706 N N . MET A 1 89 ? 16.863 12.697 1.595 1.00 68.19 89 MET A N 1
ATOM 707 C CA . MET A 1 89 ? 17.721 13.890 1.686 1.00 68.19 89 MET A CA 1
ATOM 708 C C . MET A 1 89 ? 17.106 15.138 1.055 1.00 68.19 89 MET A C 1
ATOM 710 O O . MET A 1 89 ? 17.290 16.233 1.576 1.00 68.19 89 MET A O 1
ATOM 714 N N . TRP A 1 90 ? 16.415 14.992 -0.077 1.00 64.50 90 TRP A N 1
ATOM 715 C CA . TRP A 1 90 ? 15.920 16.143 -0.840 1.00 64.50 90 TRP A CA 1
ATOM 716 C C . TRP A 1 90 ? 14.503 16.554 -0.465 1.00 64.50 90 TRP A C 1
ATOM 718 O O . TRP A 1 90 ? 14.163 17.727 -0.564 1.00 64.50 90 TRP A O 1
ATOM 728 N N . ALA A 1 91 ? 13.675 15.605 -0.031 1.00 64.50 91 ALA A N 1
ATOM 729 C CA . ALA A 1 91 ? 12.255 15.851 0.193 1.00 64.50 91 ALA A CA 1
ATOM 730 C C . ALA A 1 91 ? 11.770 15.505 1.609 1.00 64.50 91 ALA A C 1
ATOM 732 O O . ALA A 1 91 ? 10.582 15.659 1.879 1.00 64.50 91 ALA A O 1
ATOM 733 N N . ASN A 1 92 ? 12.663 15.048 2.502 1.00 73.62 92 ASN A N 1
ATOM 734 C CA . ASN A 1 92 ? 12.366 14.710 3.902 1.00 73.62 92 ASN A CA 1
ATOM 735 C C . ASN A 1 92 ? 11.114 13.829 4.069 1.00 73.62 92 ASN A C 1
ATOM 737 O O . ASN A 1 92 ? 10.334 13.997 5.008 1.00 73.62 92 ASN A O 1
ATOM 741 N N . LYS A 1 93 ? 10.876 12.906 3.129 1.00 80.69 93 LYS A N 1
ATOM 742 C CA . LYS A 1 93 ? 9.620 12.156 3.085 1.00 80.69 93 LYS A CA 1
ATOM 743 C C . LYS A 1 93 ? 9.656 11.044 4.132 1.00 80.69 93 LYS A C 1
ATOM 745 O O . LYS A 1 93 ? 10.579 10.230 4.111 1.00 80.69 93 LYS A O 1
ATOM 750 N N . PRO A 1 94 ? 8.635 10.904 4.992 1.00 85.75 94 PRO A N 1
ATOM 751 C CA . PRO A 1 94 ? 8.589 9.856 6.007 1.00 85.75 94 PRO A CA 1
ATOM 752 C C . PRO A 1 94 ? 8.209 8.494 5.399 1.00 85.75 94 PRO A C 1
ATOM 754 O O . PRO A 1 94 ? 7.156 7.935 5.682 1.00 85.75 94 PRO A O 1
ATOM 757 N N . VAL A 1 95 ? 9.052 7.945 4.523 1.00 84.25 95 VAL A N 1
ATOM 758 C CA . VAL A 1 95 ? 8.793 6.699 3.771 1.00 84.25 95 VAL A CA 1
ATOM 759 C C . VAL A 1 95 ? 9.162 5.445 4.579 1.00 84.25 95 VAL A C 1
ATOM 761 O O . VAL A 1 95 ? 8.683 4.353 4.272 1.00 84.25 95 VAL A O 1
ATOM 764 N N . LEU A 1 96 ? 9.984 5.582 5.628 1.00 85.12 96 LEU A N 1
ATOM 765 C CA . LEU A 1 96 ? 10.493 4.479 6.456 1.00 85.12 96 LEU A CA 1
ATOM 766 C C . LEU A 1 96 ? 10.945 3.282 5.594 1.00 85.12 96 LEU A C 1
ATOM 768 O O . LEU A 1 96 ? 11.760 3.445 4.687 1.00 85.12 96 LEU A O 1
ATOM 772 N N . MET A 1 97 ? 10.392 2.093 5.852 1.00 77.44 97 MET A N 1
ATOM 773 C CA . MET A 1 97 ? 10.726 0.840 5.168 1.00 77.44 97 MET A CA 1
ATOM 774 C C . MET A 1 97 ? 9.963 0.640 3.847 1.00 77.44 97 MET A C 1
ATOM 776 O O . MET A 1 97 ? 10.158 -0.374 3.171 1.00 77.44 97 MET A O 1
ATOM 780 N N . PHE A 1 98 ? 9.105 1.579 3.435 1.00 81.38 98 PHE A N 1
ATOM 781 C CA . PHE A 1 98 ? 8.245 1.414 2.259 1.00 81.38 98 PHE A CA 1
ATOM 782 C C . PHE A 1 98 ? 8.927 1.716 0.915 1.00 81.38 98 PHE A C 1
ATOM 784 O O . PHE A 1 98 ? 8.310 1.527 -0.127 1.00 81.38 98 PHE A O 1
ATOM 791 N N . ALA A 1 99 ? 10.214 2.081 0.925 1.00 77.50 99 ALA A N 1
ATOM 792 C CA . ALA A 1 99 ? 11.067 2.414 -0.226 1.00 77.50 99 ALA A CA 1
ATOM 793 C C . ALA A 1 99 ? 10.634 3.620 -1.072 1.00 77.50 99 ALA A C 1
ATOM 795 O O . ALA A 1 99 ? 11.471 4.452 -1.400 1.00 77.50 99 ALA A O 1
ATOM 796 N N . THR A 1 100 ? 9.357 3.740 -1.435 1.00 81.81 100 THR A N 1
ATOM 797 C CA . THR A 1 100 ? 8.843 4.856 -2.234 1.00 81.81 100 THR A CA 1
ATOM 798 C C . THR A 1 100 ? 7.653 5.518 -1.550 1.00 81.81 100 THR A C 1
ATOM 800 O O . THR A 1 100 ? 6.865 4.879 -0.849 1.00 81.81 100 THR A O 1
ATOM 803 N N . HIS A 1 101 ? 7.488 6.820 -1.781 1.00 83.38 101 HIS A N 1
ATOM 804 C CA . HIS A 1 101 ? 6.388 7.600 -1.211 1.00 83.38 101 HIS A CA 1
ATOM 805 C C . HIS A 1 101 ? 4.999 7.117 -1.664 1.00 83.38 101 HIS A C 1
ATOM 807 O O . HIS A 1 101 ? 4.039 7.263 -0.918 1.00 83.38 101 HIS A O 1
ATOM 813 N N . SER A 1 102 ? 4.875 6.509 -2.851 1.00 83.00 102 SER A N 1
ATOM 814 C CA . SER A 1 102 ? 3.596 5.952 -3.314 1.00 83.00 102 SER A CA 1
ATOM 815 C C . SER A 1 102 ? 3.222 4.694 -2.525 1.00 83.00 102 SER A C 1
ATOM 817 O O . SER A 1 102 ? 2.108 4.599 -2.017 1.00 83.00 102 SER A O 1
ATOM 819 N N . VAL A 1 103 ? 4.175 3.773 -2.327 1.00 85.75 103 VAL A N 1
ATOM 820 C CA . VAL A 1 103 ? 3.989 2.562 -1.503 1.00 85.75 103 VAL A CA 1
ATOM 821 C C . VAL A 1 103 ? 3.699 2.941 -0.051 1.00 85.75 103 VAL A C 1
ATOM 823 O O . VAL A 1 103 ? 2.763 2.408 0.545 1.00 85.75 103 VAL A O 1
ATOM 826 N N . ALA A 1 104 ? 4.457 3.894 0.502 1.00 89.88 104 ALA A N 1
ATOM 827 C CA . ALA A 1 104 ? 4.223 4.426 1.843 1.00 89.88 104 ALA A CA 1
ATOM 828 C C . ALA A 1 104 ? 2.823 5.035 1.969 1.00 89.88 104 ALA A C 1
ATOM 830 O O . ALA A 1 104 ? 2.109 4.733 2.919 1.00 89.88 104 ALA A O 1
ATOM 831 N N . GLY A 1 105 ? 2.403 5.832 0.980 1.00 90.38 105 GLY A N 1
ATOM 832 C CA . GLY A 1 105 ? 1.083 6.454 0.944 1.00 90.38 105 GLY A CA 1
ATOM 833 C C . GLY A 1 105 ? -0.042 5.428 1.046 1.00 90.38 105 GLY A C 1
ATOM 834 O O . GLY A 1 105 ? -0.897 5.533 1.922 1.00 90.38 105 GLY A O 1
ATOM 835 N N . PHE A 1 106 ? -0.009 4.380 0.223 1.00 89.81 106 PHE A N 1
ATOM 836 C CA . PHE A 1 106 ? -1.012 3.313 0.295 1.00 89.81 106 PHE A CA 1
ATOM 837 C C . PHE A 1 106 ? -0.978 2.557 1.631 1.00 89.81 106 PHE A C 1
ATOM 839 O O . PHE A 1 106 ? -2.034 2.249 2.185 1.00 89.81 106 PHE A O 1
ATOM 846 N N . ALA A 1 107 ? 0.208 2.286 2.183 1.00 91.25 107 ALA A N 1
ATOM 847 C CA . ALA A 1 107 ? 0.337 1.590 3.460 1.00 91.25 107 ALA A CA 1
ATOM 848 C C . ALA A 1 107 ? -0.218 2.428 4.624 1.00 91.25 107 ALA A C 1
ATOM 850 O O . ALA A 1 107 ? -1.014 1.931 5.419 1.00 91.25 107 ALA A O 1
ATOM 851 N N . TYR A 1 108 ? 0.140 3.711 4.697 1.00 93.56 108 TYR A N 1
ATOM 852 C CA . TYR A 1 108 ? -0.355 4.638 5.716 1.00 93.56 108 TYR A CA 1
ATOM 853 C C . TYR A 1 108 ? -1.855 4.878 5.598 1.00 93.56 108 TYR A C 1
ATOM 855 O O . TYR A 1 108 ? -2.546 4.900 6.615 1.00 93.56 108 TYR A O 1
ATOM 863 N N . TYR A 1 109 ? -2.379 4.972 4.376 1.00 92.44 109 TYR A N 1
ATOM 864 C CA . TYR A 1 109 ? -3.816 5.049 4.142 1.00 92.44 109 TYR A CA 1
ATOM 865 C C . TYR A 1 109 ? -4.539 3.792 4.648 1.00 92.44 109 TYR A C 1
ATOM 867 O O . TYR A 1 109 ? -5.531 3.902 5.367 1.00 92.44 109 TYR A O 1
ATOM 875 N N . LEU A 1 110 ? -4.027 2.593 4.342 1.00 92.31 110 LEU A N 1
ATOM 876 C CA . LEU A 1 110 ? -4.603 1.340 4.839 1.00 92.31 110 LEU A CA 1
ATOM 877 C C . LEU A 1 110 ? -4.582 1.262 6.367 1.00 92.31 110 LEU A C 1
ATOM 879 O O . LEU A 1 110 ? -5.579 0.857 6.968 1.00 92.31 110 LEU A O 1
ATOM 883 N N . ILE A 1 111 ? -3.477 1.670 6.996 1.00 93.50 111 ILE A N 1
ATOM 884 C CA . ILE A 1 111 ? -3.364 1.720 8.457 1.00 93.50 111 ILE A CA 1
ATOM 885 C C . ILE A 1 111 ? -4.393 2.702 9.034 1.00 93.50 111 ILE A C 1
ATOM 887 O O . ILE A 1 111 ? -5.115 2.333 9.961 1.00 93.50 111 ILE A O 1
ATOM 891 N N . ALA A 1 112 ? -4.532 3.902 8.458 1.00 92.94 112 ALA A N 1
ATOM 892 C CA . ALA A 1 112 ? -5.534 4.881 8.878 1.00 92.94 112 ALA A CA 1
ATOM 893 C C . ALA A 1 112 ? -6.958 4.310 8.787 1.00 92.94 112 ALA A C 1
ATOM 895 O O . ALA A 1 112 ? -7.690 4.308 9.774 1.00 92.94 112 ALA A O 1
ATOM 896 N N . ILE A 1 113 ? -7.334 3.723 7.647 1.00 92.00 113 ILE A N 1
ATOM 897 C CA . ILE A 1 113 ? -8.652 3.098 7.466 1.00 92.00 113 ILE A CA 1
ATOM 898 C C . ILE A 1 113 ? -8.888 1.962 8.466 1.00 92.00 113 ILE A C 1
ATOM 900 O O . ILE A 1 113 ? -9.986 1.844 9.007 1.00 92.00 113 ILE A O 1
ATOM 904 N N . CYS A 1 114 ? -7.879 1.136 8.744 1.00 91.69 114 CYS A N 1
ATOM 905 C CA . CYS A 1 114 ? -7.985 0.057 9.725 1.00 91.69 114 CYS A CA 1
ATOM 906 C C . CYS A 1 114 ? -8.226 0.585 11.145 1.00 91.69 114 CYS A C 1
ATOM 908 O O . CYS A 1 114 ? -9.091 0.071 11.856 1.00 91.69 114 CYS A O 1
ATOM 910 N N . LEU A 1 115 ? -7.497 1.629 11.546 1.00 91.62 115 LEU A N 1
ATOM 911 C CA . LEU A 1 115 ? -7.663 2.296 12.839 1.00 91.62 115 LEU A CA 1
ATOM 912 C C . LEU A 1 115 ? -9.040 2.962 12.952 1.00 91.62 115 LEU A C 1
ATOM 914 O O . LEU A 1 115 ? -9.709 2.828 13.978 1.00 91.62 115 LEU A O 1
ATOM 918 N N . LEU A 1 116 ? -9.505 3.607 11.879 1.00 89.44 116 LEU A N 1
ATOM 919 C CA . LEU A 1 116 ? -10.842 4.187 11.802 1.00 89.44 116 LEU A CA 1
ATOM 920 C C . LEU A 1 116 ? -11.935 3.116 11.890 1.00 89.44 116 LEU A C 1
ATOM 922 O O . LEU A 1 116 ? -12.899 3.269 12.638 1.00 89.44 116 LEU A O 1
ATOM 926 N N . ALA A 1 117 ? -11.787 2.012 11.157 1.00 89.06 117 ALA A N 1
ATOM 927 C CA . ALA A 1 117 ? -12.715 0.891 11.211 1.00 89.06 117 ALA A CA 1
ATOM 928 C C . ALA A 1 117 ? -12.768 0.284 12.620 1.00 89.06 117 ALA A C 1
ATOM 930 O O . ALA A 1 117 ? -13.856 -0.027 13.105 1.00 89.06 117 ALA A O 1
ATOM 931 N N . ALA A 1 118 ? -11.620 0.168 13.296 1.00 88.38 118 ALA A N 1
ATOM 932 C CA . ALA A 1 118 ? -11.546 -0.295 14.677 1.00 88.38 118 ALA A CA 1
ATOM 933 C C . ALA A 1 118 ? -12.256 0.675 15.637 1.00 88.38 118 ALA A C 1
ATOM 935 O O . ALA A 1 118 ? -13.068 0.231 16.447 1.00 88.38 118 ALA A O 1
ATOM 936 N N . TYR A 1 119 ? -12.049 1.989 15.492 1.00 86.25 119 TYR A N 1
ATOM 937 C CA . TYR A 1 119 ? -12.777 3.013 16.252 1.00 86.25 119 TYR A CA 1
ATOM 938 C C . TYR A 1 119 ? -14.302 2.900 16.075 1.00 86.25 119 TYR A C 1
ATOM 940 O O . TYR A 1 119 ? -15.046 2.915 17.056 1.00 86.25 119 TYR A O 1
ATOM 948 N N . LEU A 1 120 ? -14.769 2.742 14.833 1.00 85.50 120 LEU A N 1
ATOM 949 C CA . LEU A 1 120 ? -16.196 2.662 14.505 1.00 85.50 120 LEU A CA 1
ATOM 950 C C . LEU A 1 120 ? -16.847 1.332 14.901 1.00 85.50 120 LEU A C 1
ATOM 952 O O . LEU A 1 120 ? -18.064 1.279 15.053 1.00 85.50 120 LEU A O 1
ATOM 956 N N . SER A 1 121 ? -16.068 0.262 15.063 1.00 81.12 121 SER A N 1
ATOM 957 C CA . SER A 1 121 ? -16.585 -1.072 15.402 1.00 81.12 121 SER A CA 1
ATOM 958 C C . SER A 1 121 ? -17.134 -1.199 16.829 1.00 81.12 121 SER A C 1
ATOM 960 O O . SER A 1 121 ? -17.646 -2.259 17.174 1.00 81.12 121 SER A O 1
ATOM 962 N N . GLN A 1 122 ? -17.043 -0.134 17.639 1.00 66.88 122 GLN A N 1
ATOM 963 C CA . GLN A 1 122 ? -17.514 -0.075 19.029 1.00 66.88 122 GLN A CA 1
ATOM 964 C C . GLN A 1 122 ? -16.955 -1.184 19.932 1.00 66.88 122 GLN A C 1
ATOM 966 O O . GLN A 1 122 ? -17.551 -1.491 20.961 1.00 66.88 122 GLN A O 1
ATOM 971 N N . ILE A 1 123 ? -15.798 -1.768 19.591 1.00 63.59 123 ILE A N 1
ATOM 972 C CA . ILE A 1 123 ? -15.076 -2.623 20.538 1.00 63.59 123 ILE A CA 1
ATOM 973 C C . ILE A 1 123 ? -14.849 -1.785 21.792 1.00 63.59 123 ILE A C 1
ATOM 975 O O . ILE A 1 123 ? -14.384 -0.645 21.690 1.00 63.59 123 ILE A O 1
ATOM 979 N N . ASP A 1 124 ? -15.212 -2.350 22.944 1.00 53.69 124 ASP A N 1
ATOM 980 C CA . ASP A 1 124 ? -15.197 -1.713 24.261 1.00 53.69 124 ASP A CA 1
ATOM 981 C C . ASP A 1 124 ? -13.753 -1.505 24.754 1.00 53.69 124 ASP A C 1
ATOM 983 O O . ASP A 1 124 ? -13.258 -2.066 25.731 1.00 53.69 124 ASP A O 1
ATOM 987 N N . LEU A 1 125 ? -13.000 -0.737 23.974 1.00 59.94 125 LEU A N 1
ATOM 988 C CA . LEU A 1 125 ? -11.671 -0.283 24.289 1.00 59.94 125 LEU A CA 1
ATOM 989 C C . LEU A 1 125 ? -11.852 0.994 25.092 1.00 59.94 125 LEU A C 1
ATOM 991 O O . LEU A 1 125 ? -12.245 2.035 24.559 1.00 59.94 125 LEU A O 1
ATOM 995 N N . LYS A 1 126 ? -11.442 0.925 26.360 1.00 60.88 126 LYS A N 1
ATOM 996 C CA . LYS A 1 126 ? -11.292 2.053 27.297 1.00 60.88 126 LYS A CA 1
ATOM 997 C C . LYS A 1 126 ? -10.591 3.283 26.678 1.00 60.88 126 LYS A C 1
ATOM 999 O O . LYS A 1 126 ? -10.703 4.389 27.192 1.00 60.88 126 LYS A O 1
ATOM 1004 N N . HIS A 1 127 ? -9.903 3.101 25.546 1.00 71.69 127 HIS A N 1
ATOM 1005 C CA . HIS A 1 127 ? -9.142 4.109 24.813 1.00 71.69 127 HIS A CA 1
ATOM 1006 C C . HIS A 1 127 ? -9.537 4.245 23.328 1.00 71.69 127 HIS A C 1
ATOM 1008 O O . HIS A 1 127 ? -8.682 4.560 22.506 1.00 71.69 127 HIS A O 1
ATOM 1014 N N . ARG A 1 128 ? -10.809 4.042 22.945 1.00 78.81 128 ARG A N 1
ATOM 1015 C CA . ARG A 1 128 ? -11.263 4.149 21.536 1.00 78.81 128 ARG A CA 1
ATOM 1016 C C . ARG A 1 128 ? -10.813 5.431 20.818 1.00 78.81 128 ARG A C 1
ATOM 1018 O O . ARG A 1 128 ? -10.498 5.401 19.636 1.00 78.81 128 ARG A O 1
ATOM 1025 N N . TRP A 1 129 ? -10.715 6.549 21.536 1.00 81.94 129 TRP A N 1
ATOM 1026 C CA . TRP A 1 129 ? -10.257 7.828 20.984 1.00 81.94 129 TRP A CA 1
ATOM 1027 C C . TRP A 1 129 ? -8.791 7.818 20.536 1.00 81.94 129 TRP A C 1
ATOM 1029 O O . TRP A 1 129 ? -8.444 8.553 19.618 1.00 81.94 129 TRP A O 1
ATOM 1039 N N . VAL A 1 130 ? -7.949 6.952 21.111 1.00 85.69 130 VAL A N 1
ATOM 1040 C CA . VAL A 1 130 ? -6.559 6.755 20.667 1.00 85.69 130 VAL A CA 1
ATOM 1041 C C . VAL A 1 130 ? -6.521 6.182 19.250 1.00 85.69 130 VAL A C 1
ATOM 1043 O O . VAL A 1 130 ? -5.675 6.582 18.458 1.00 85.69 130 VAL A O 1
ATOM 1046 N N . LEU A 1 131 ? -7.463 5.302 18.893 1.00 88.62 131 LEU A N 1
ATOM 1047 C CA . LEU A 1 131 ? -7.562 4.758 17.534 1.00 88.62 131 LEU A CA 1
ATOM 1048 C C . LEU A 1 131 ? -7.919 5.848 16.522 1.00 88.62 131 LEU A C 1
ATOM 1050 O O . LEU A 1 131 ? -7.295 5.930 15.467 1.00 88.62 131 LEU A O 1
ATOM 1054 N N . LEU A 1 132 ? -8.881 6.714 16.861 1.00 86.62 132 LEU A N 1
ATOM 1055 C CA . LEU A 1 132 ? -9.235 7.852 16.013 1.00 86.62 132 LEU A CA 1
ATOM 1056 C C . LEU A 1 132 ? -8.058 8.823 15.876 1.00 86.62 132 LEU A C 1
ATOM 1058 O O . LEU A 1 132 ? -7.726 9.219 14.762 1.00 86.62 132 LEU A O 1
ATOM 1062 N N . LEU A 1 133 ? -7.401 9.164 16.988 1.00 86.75 133 LEU A N 1
ATOM 1063 C CA . LEU A 1 133 ? -6.228 10.033 16.982 1.00 86.75 133 LEU A CA 1
ATOM 1064 C C . LEU A 1 133 ? -5.122 9.459 16.092 1.00 86.75 133 LEU A C 1
ATOM 1066 O O . LEU A 1 133 ? -4.593 10.174 15.252 1.00 86.75 133 LEU A O 1
ATOM 1070 N N . LEU A 1 134 ? -4.814 8.165 16.210 1.00 91.00 134 LEU A N 1
ATOM 1071 C CA . LEU A 1 134 ? -3.818 7.522 15.354 1.00 91.00 134 LEU A CA 1
ATOM 1072 C C . LEU A 1 134 ? -4.242 7.505 13.882 1.00 91.00 134 LEU A C 1
ATOM 1074 O O . LEU A 1 134 ? -3.407 7.762 13.021 1.00 91.00 134 LEU A O 1
ATOM 1078 N N . SER A 1 135 ? -5.517 7.256 13.573 1.00 92.19 135 SER A N 1
ATOM 1079 C CA . SER A 1 135 ? -6.029 7.335 12.197 1.00 92.19 135 SER A CA 1
ATOM 1080 C C . SER A 1 135 ? -5.769 8.713 11.581 1.00 92.19 135 SER A C 1
ATOM 1082 O O . SER A 1 135 ? -5.265 8.829 10.461 1.00 92.19 135 SER A O 1
ATOM 1084 N N . ILE A 1 136 ? -6.061 9.767 12.344 1.00 88.12 136 ILE A N 1
ATOM 1085 C CA . ILE A 1 136 ? -5.806 11.159 11.967 1.00 88.12 136 ILE A CA 1
ATOM 1086 C C . ILE A 1 136 ? -4.302 11.396 11.802 1.00 88.12 136 ILE A C 1
ATOM 1088 O O . ILE A 1 136 ? -3.882 11.944 10.787 1.00 88.12 136 ILE A O 1
ATOM 1092 N N . THR A 1 137 ? -3.477 10.909 12.729 1.00 90.62 137 THR A N 1
ATOM 1093 C CA . THR A 1 137 ? -2.015 10.995 12.647 1.00 90.62 137 THR A CA 1
ATOM 1094 C C . THR A 1 137 ? -1.466 10.387 11.356 1.00 90.62 137 THR A C 1
ATOM 1096 O O . THR A 1 137 ? -0.692 11.035 10.657 1.00 90.62 137 THR A O 1
ATOM 1099 N N . TYR A 1 138 ? -1.898 9.180 10.981 1.00 93.25 138 TYR A N 1
ATOM 1100 C CA . TYR A 1 138 ? -1.500 8.571 9.706 1.00 93.25 138 TYR A CA 1
ATOM 1101 C C . TYR A 1 138 ? -1.973 9.377 8.499 1.00 93.25 138 TYR A C 1
ATOM 1103 O O . TYR A 1 138 ? -1.273 9.447 7.494 1.00 93.25 138 TYR A O 1
ATOM 1111 N N . SER A 1 139 ? -3.121 10.042 8.614 1.00 90.38 139 SER A N 1
ATOM 1112 C CA . SER A 1 139 ? -3.609 10.940 7.570 1.00 90.38 139 SER A CA 1
ATOM 1113 C C . SER A 1 139 ? -2.712 12.181 7.440 1.00 90.38 139 SER A C 1
ATOM 1115 O O . SER A 1 139 ? -2.417 12.592 6.327 1.00 90.38 139 SER A O 1
ATOM 1117 N N . VAL A 1 140 ? -2.194 12.737 8.544 1.00 87.31 140 VAL A N 1
ATOM 1118 C CA . VAL A 1 140 ? -1.199 13.830 8.501 1.00 87.31 140 VAL A CA 1
ATOM 1119 C C . VAL A 1 140 ? 0.090 13.352 7.838 1.00 87.31 140 VAL A C 1
ATOM 1121 O O . VAL A 1 140 ? 0.627 14.042 6.976 1.00 87.31 140 VAL A O 1
ATOM 1124 N N . ILE A 1 141 ? 0.556 12.144 8.169 1.00 90.88 141 ILE A N 1
ATOM 1125 C CA . ILE A 1 141 ? 1.754 11.553 7.555 1.00 90.88 141 ILE A CA 1
ATOM 1126 C C . ILE A 1 141 ? 1.607 11.452 6.023 1.00 90.88 141 ILE A C 1
ATOM 1128 O O . ILE A 1 141 ? 2.589 11.660 5.313 1.00 90.88 141 ILE A O 1
ATOM 1132 N N . LEU A 1 142 ? 0.398 11.222 5.489 1.00 88.44 142 LEU A N 1
ATOM 1133 C CA . LEU A 1 142 ? 0.160 11.248 4.036 1.00 88.44 142 LEU A CA 1
ATOM 1134 C C . LEU A 1 142 ? 0.468 12.607 3.395 1.00 88.44 142 LEU A C 1
ATOM 1136 O O . LEU A 1 142 ? 0.966 12.642 2.271 1.00 88.44 142 LEU A O 1
ATOM 1140 N N . VAL A 1 143 ? 0.211 13.712 4.098 1.00 83.94 143 VAL A N 1
ATOM 1141 C CA . VAL A 1 143 ? 0.569 15.065 3.639 1.00 83.94 143 VAL A CA 1
ATOM 1142 C C . VAL A 1 143 ? 2.082 15.253 3.688 1.00 83.94 143 VAL A C 1
ATOM 1144 O O . VAL A 1 143 ? 2.677 15.743 2.730 1.00 83.94 143 VAL A O 1
ATOM 1147 N N . LEU A 1 144 ? 2.722 14.774 4.760 1.00 85.06 144 LEU A N 1
ATOM 1148 C CA . LEU A 1 144 ? 4.177 14.846 4.942 1.00 85.06 144 LEU A CA 1
ATOM 1149 C C . LEU A 1 144 ? 4.966 14.050 3.892 1.00 85.06 144 LEU A C 1
ATOM 1151 O O . LEU A 1 144 ? 6.156 14.287 3.708 1.00 85.06 144 LEU A O 1
ATOM 1155 N N . LEU A 1 145 ? 4.325 13.129 3.164 1.00 83.06 145 LEU A N 1
ATOM 1156 C CA . LEU A 1 145 ? 4.942 12.457 2.018 1.00 83.06 145 LEU A CA 1
ATOM 1157 C C . LEU A 1 145 ? 5.193 13.383 0.821 1.00 83.06 145 LEU A C 1
ATOM 1159 O O . LEU A 1 145 ? 5.920 12.971 -0.088 1.00 83.06 145 LEU A O 1
ATOM 1163 N N . LEU A 1 146 ? 4.587 14.578 0.779 1.00 76.94 146 LEU A N 1
ATOM 1164 C CA . LEU A 1 146 ? 4.759 15.571 -0.290 1.00 76.94 146 LEU A CA 1
ATOM 1165 C C . LEU A 1 146 ? 4.665 14.917 -1.682 1.00 76.94 146 LEU A C 1
ATOM 1167 O O . LEU A 1 146 ? 5.607 14.919 -2.482 1.00 76.94 146 LEU A O 1
ATOM 1171 N N . SER A 1 147 ? 3.555 14.216 -1.924 1.00 75.50 147 SER A N 1
ATOM 1172 C CA . SER A 1 147 ? 3.319 13.477 -3.166 1.00 75.50 147 SER A CA 1
ATOM 1173 C C . SER A 1 147 ? 1.853 13.498 -3.569 1.00 75.50 147 SER A C 1
ATOM 1175 O O . SER A 1 147 ? 0.977 13.500 -2.705 1.00 75.50 147 SER A O 1
ATOM 1177 N N . ASN A 1 148 ? 1.592 13.427 -4.875 1.00 76.38 148 ASN A N 1
ATOM 1178 C CA . ASN A 1 148 ? 0.233 13.403 -5.423 1.00 76.38 148 ASN A CA 1
ATOM 1179 C C . ASN A 1 148 ? -0.585 12.235 -4.867 1.00 76.38 148 ASN A C 1
ATOM 1181 O O . ASN A 1 148 ? -1.728 12.421 -4.465 1.00 76.38 148 ASN A O 1
ATOM 1185 N N . THR A 1 149 ? 0.020 11.047 -4.779 1.00 79.75 149 THR A N 1
ATOM 1186 C CA . THR A 1 149 ? -0.612 9.862 -4.186 1.00 79.75 149 THR A CA 1
ATOM 1187 C C . THR A 1 149 ? -0.982 10.111 -2.723 1.00 79.75 149 THR A C 1
ATOM 1189 O O . THR A 1 149 ? -2.113 9.850 -2.326 1.00 79.75 149 THR A O 1
ATOM 1192 N N . GLY A 1 150 ? -0.058 10.659 -1.924 1.00 83.06 150 GLY A N 1
ATOM 1193 C CA . GLY A 1 150 ? -0.313 10.991 -0.519 1.00 83.06 150 GLY A CA 1
ATOM 1194 C C . GLY A 1 150 ? -1.439 12.014 -0.354 1.00 83.06 150 GLY A C 1
ATOM 1195 O O . GLY A 1 150 ? -2.360 11.781 0.423 1.00 83.06 150 GLY A O 1
ATOM 1196 N N . LEU A 1 151 ? -1.422 13.094 -1.140 1.00 79.50 151 LEU A N 1
ATOM 1197 C CA . LEU A 1 151 ? -2.455 14.133 -1.115 1.00 79.50 151 LEU A CA 1
ATOM 1198 C C . LEU A 1 151 ? -3.827 13.603 -1.551 1.00 79.50 151 LEU A C 1
ATOM 1200 O O . LEU A 1 151 ? -4.819 13.870 -0.881 1.00 79.50 151 LEU A O 1
ATOM 1204 N N . ALA A 1 152 ? -3.899 12.808 -2.621 1.00 82.31 152 ALA A N 1
ATOM 1205 C CA . ALA A 1 152 ? -5.154 12.208 -3.074 1.00 82.31 152 ALA A CA 1
ATOM 1206 C C . ALA A 1 152 ? -5.762 11.284 -2.003 1.00 82.31 152 ALA A C 1
ATOM 1208 O O . ALA A 1 152 ? -6.951 11.374 -1.692 1.00 82.31 152 ALA A O 1
ATOM 1209 N N . LEU A 1 153 ? -4.934 10.435 -1.385 1.00 86.94 153 LEU A N 1
ATOM 1210 C CA . LEU A 1 153 ? -5.351 9.543 -0.300 1.00 86.94 153 LEU A CA 1
ATOM 1211 C C . LEU A 1 153 ? -5.744 10.318 0.969 1.00 86.94 153 LEU A C 1
ATOM 1213 O O . LEU A 1 153 ? -6.714 9.956 1.638 1.00 86.94 153 LEU A O 1
ATOM 1217 N N . PHE A 1 154 ? -5.041 11.410 1.279 1.00 85.94 154 PHE A N 1
ATOM 1218 C CA . PHE A 1 154 ? -5.401 12.333 2.355 1.00 85.94 154 PHE A CA 1
ATOM 1219 C C . PHE A 1 154 ? -6.769 12.975 2.113 1.00 85.94 154 PHE A C 1
ATOM 1221 O O . PHE A 1 154 ? -7.606 12.951 3.010 1.00 85.94 154 PHE A O 1
ATOM 1228 N N . LEU A 1 155 ? -7.030 13.498 0.910 1.00 82.62 155 LEU A N 1
ATOM 1229 C CA . LEU A 1 155 ? -8.317 14.106 0.560 1.00 82.62 155 LEU A CA 1
ATOM 1230 C C . LEU A 1 155 ? -9.463 13.094 0.656 1.00 82.62 155 LEU A C 1
ATOM 1232 O O . LEU A 1 155 ? -10.545 13.426 1.139 1.00 82.62 155 LEU A O 1
ATOM 1236 N N . MET A 1 156 ? -9.218 11.840 0.271 1.00 86.12 156 MET A N 1
ATOM 1237 C CA . MET A 1 156 ? -10.190 10.763 0.447 1.00 86.12 156 MET A CA 1
ATOM 1238 C C . MET A 1 156 ? -10.499 10.511 1.933 1.00 86.12 156 MET A C 1
ATOM 1240 O O . MET A 1 156 ? -11.670 10.400 2.300 1.00 86.12 156 MET A O 1
ATOM 1244 N N . LEU A 1 157 ? -9.482 10.467 2.805 1.00 87.50 157 LEU A N 1
ATOM 1245 C CA . LEU A 1 157 ? -9.681 10.354 4.258 1.00 87.50 157 LEU A CA 1
ATOM 1246 C C . LEU A 1 157 ? -10.387 11.576 4.837 1.00 87.50 157 LEU A C 1
ATOM 1248 O O . LEU A 1 157 ? -11.301 11.416 5.642 1.00 87.50 157 LEU A O 1
ATOM 1252 N N . LEU A 1 158 ? -10.023 12.780 4.395 1.00 83.62 158 LEU A N 1
ATOM 1253 C CA . LEU A 1 158 ? -10.680 14.019 4.791 1.00 83.62 158 LEU A CA 1
ATOM 1254 C C . LEU A 1 158 ? -12.173 13.974 4.439 1.00 83.62 158 LEU A C 1
ATOM 1256 O O . LEU A 1 158 ? -13.005 14.305 5.283 1.00 83.62 158 LEU A O 1
ATOM 1260 N N . GLY A 1 159 ? -12.530 13.493 3.245 1.00 83.62 159 GLY A N 1
ATOM 1261 C CA . GLY A 1 159 ? -13.919 13.271 2.840 1.00 83.62 159 GLY A CA 1
ATOM 1262 C C . GLY A 1 159 ? -14.654 12.292 3.762 1.00 83.62 159 GLY A C 1
ATOM 1263 O O . GLY A 1 159 ? -15.743 12.600 4.247 1.00 83.62 159 GLY A O 1
ATOM 1264 N N . ILE A 1 160 ? -14.035 11.150 4.083 1.00 86.31 160 ILE A N 1
ATOM 1265 C CA . ILE A 1 160 ? -14.597 10.163 5.022 1.00 86.31 160 ILE A CA 1
ATOM 1266 C C . ILE A 1 160 ? -14.812 10.786 6.406 1.00 86.31 160 ILE A C 1
ATOM 1268 O O . ILE A 1 160 ? -15.894 10.658 6.981 1.00 86.31 160 ILE A O 1
ATOM 1272 N N . TYR A 1 161 ? -13.812 11.488 6.938 1.00 84.31 161 TYR A N 1
ATOM 1273 C CA . TYR A 1 161 ? -13.918 12.175 8.220 1.00 84.31 161 TYR A CA 1
ATOM 1274 C C . TYR A 1 161 ? -15.027 13.231 8.196 1.00 84.31 161 TYR A C 1
ATOM 1276 O O . TYR A 1 161 ? -15.804 13.309 9.144 1.00 84.31 161 TYR A O 1
ATOM 1284 N N . SER A 1 162 ? -15.160 13.987 7.106 1.00 78.00 162 SER A N 1
ATOM 1285 C CA . SER A 1 162 ? -16.187 15.023 6.949 1.00 78.00 162 SER A CA 1
ATOM 1286 C C . SER A 1 162 ? -17.596 14.428 6.986 1.00 78.00 162 SER A C 1
ATOM 1288 O O . SER A 1 162 ? -18.468 14.935 7.690 1.00 78.00 162 SER A O 1
ATOM 1290 N N . VAL A 1 163 ? -17.811 13.290 6.319 1.00 82.62 163 VAL A N 1
ATOM 1291 C CA . VAL A 1 163 ? -19.076 12.541 6.396 1.00 82.62 163 VAL A CA 1
ATOM 1292 C C . VAL A 1 163 ? -19.344 12.041 7.821 1.00 82.62 163 VAL A C 1
ATOM 1294 O O . VAL A 1 163 ? -20.471 12.134 8.309 1.00 82.62 163 VAL A O 1
ATOM 1297 N N . LEU A 1 164 ? -18.321 11.539 8.524 1.00 80.19 164 LEU A N 1
ATOM 1298 C CA . LEU A 1 164 ? -18.458 11.118 9.923 1.00 80.19 164 LEU A CA 1
ATOM 1299 C C . LEU A 1 164 ? -18.779 12.292 10.853 1.00 80.19 164 LEU A C 1
ATOM 1301 O O . LEU A 1 164 ? -19.589 12.136 11.766 1.00 80.19 164 LEU A O 1
ATOM 1305 N N . PHE A 1 165 ? -18.192 13.462 10.609 1.00 74.44 165 PHE A N 1
ATOM 1306 C CA . PHE A 1 165 ? -18.496 14.681 11.347 1.00 74.44 165 PHE A CA 1
ATOM 1307 C C . PHE A 1 165 ? -19.965 15.079 11.199 1.00 74.44 165 PHE A C 1
ATOM 1309 O O . PHE A 1 165 ? -20.641 15.273 12.210 1.00 74.44 165 PHE A O 1
ATOM 1316 N N . LEU A 1 166 ? -20.477 15.111 9.965 1.00 76.50 166 LEU A N 1
ATOM 1317 C CA . LEU A 1 166 ? -21.886 15.414 9.699 1.00 76.50 166 LEU A CA 1
ATOM 1318 C C . LEU A 1 166 ? -22.834 14.417 10.383 1.00 76.50 166 LEU A C 1
ATOM 1320 O O . LEU A 1 166 ? -23.923 14.793 10.806 1.00 76.50 166 LEU A O 1
ATOM 1324 N N . ARG A 1 167 ? -22.418 13.153 10.521 1.00 78.00 167 ARG A N 1
ATOM 1325 C CA . ARG A 1 167 ? -23.243 12.085 11.099 1.00 78.00 167 ARG A CA 1
ATOM 1326 C C . ARG A 1 167 ? -23.209 12.009 12.630 1.00 78.00 167 ARG A C 1
ATOM 1328 O O . ARG A 1 167 ? -24.211 11.618 13.219 1.00 78.00 167 ARG A O 1
ATOM 1335 N N . TYR A 1 168 ? -22.081 12.328 13.271 1.00 73.62 168 TYR A N 1
ATOM 1336 C CA . TYR A 1 168 ? -21.856 12.066 14.705 1.00 73.62 168 TYR A CA 1
ATOM 1337 C C . TYR A 1 168 ? -21.530 13.314 15.561 1.00 73.62 168 TYR A C 1
ATOM 1339 O O . TYR A 1 168 ? -21.412 13.197 16.780 1.00 73.62 168 TYR A O 1
ATOM 1347 N N . GLY A 1 169 ? -21.428 14.517 14.979 1.00 67.31 169 GLY A N 1
ATOM 1348 C CA . GLY A 1 169 ? -21.404 15.792 15.716 1.00 67.31 169 GLY A CA 1
ATOM 1349 C C . GLY A 1 169 ? -20.043 16.277 16.266 1.00 67.31 169 GLY A C 1
ATOM 1350 O O . GLY A 1 169 ? -18.964 15.865 15.837 1.00 67.31 169 GLY A O 1
ATOM 1351 N N . LYS A 1 170 ? -20.109 17.224 17.223 1.00 58.47 170 LYS A N 1
ATOM 1352 C CA . LYS A 1 170 ? -19.052 18.193 17.617 1.00 58.47 170 LYS A CA 1
ATOM 1353 C C . LYS A 1 170 ? -17.649 17.663 18.014 1.00 58.47 170 LYS A C 1
ATOM 1355 O O . LYS A 1 170 ? -16.688 18.352 17.678 1.00 58.47 170 LYS A O 1
ATOM 1360 N N . PRO A 1 171 ? -17.441 16.504 18.675 1.00 57.66 171 PRO A N 1
ATOM 1361 C CA . PRO A 1 171 ? -16.082 16.080 19.055 1.00 57.66 171 PRO A CA 1
ATOM 1362 C C . PRO A 1 171 ? -15.221 15.638 17.858 1.00 57.66 171 PRO A C 1
ATOM 1364 O O . PRO A 1 171 ? -14.004 15.804 17.881 1.00 57.66 171 PRO A O 1
ATOM 1367 N N . VAL A 1 172 ? -15.841 15.142 16.780 1.00 56.12 172 VAL A N 1
ATOM 1368 C CA . VAL A 1 172 ? -15.145 14.802 15.523 1.00 56.12 172 VAL A CA 1
ATOM 1369 C C . VAL A 1 172 ? -14.768 16.076 14.751 1.00 56.12 172 VAL A C 1
ATOM 1371 O O . VAL A 1 172 ? -13.737 16.106 14.087 1.00 56.12 172 VAL A O 1
ATOM 1374 N N . ALA A 1 173 ? -15.541 17.157 14.920 1.00 53.25 173 ALA A N 1
ATOM 1375 C CA . ALA A 1 173 ? -15.308 18.475 14.318 1.00 53.25 173 ALA A CA 1
ATOM 1376 C C . ALA A 1 173 ? -13.994 19.112 14.764 1.00 53.25 173 ALA A C 1
ATOM 1378 O O . ALA A 1 173 ? -13.223 19.592 13.943 1.00 53.25 173 ALA A O 1
ATOM 1379 N N . VAL A 1 174 ? -13.743 19.120 16.075 1.00 56.53 174 VAL A N 1
ATOM 1380 C CA . VAL A 1 174 ? -12.565 19.776 16.658 1.00 56.53 174 VAL A CA 1
ATOM 1381 C C . VAL A 1 174 ? -11.294 19.057 16.218 1.00 56.53 174 VAL A C 1
ATOM 1383 O O . VAL A 1 174 ? -10.322 19.704 15.846 1.00 56.53 174 VAL A O 1
ATOM 1386 N N . LEU A 1 175 ? -11.327 17.723 16.170 1.00 59.03 175 LEU A N 1
ATOM 1387 C CA . LEU A 1 175 ? -10.216 16.922 15.663 1.00 59.03 175 LEU A CA 1
ATOM 1388 C C . LEU A 1 175 ? -9.997 17.114 14.156 1.00 59.03 175 LEU A C 1
ATOM 1390 O O . LEU A 1 175 ? -8.851 17.204 13.746 1.00 59.03 175 LEU A O 1
ATOM 1394 N N . LEU A 1 176 ? -11.057 17.240 13.349 1.00 60.81 176 LEU A N 1
ATOM 1395 C CA . LEU A 1 176 ? -10.980 17.554 11.912 1.00 60.81 176 LEU A CA 1
ATOM 1396 C C . LEU A 1 176 ? -10.434 18.951 11.618 1.00 60.81 176 LEU A C 1
ATOM 1398 O O . LEU A 1 176 ? -9.674 19.130 10.669 1.00 60.81 176 LEU A O 1
ATOM 1402 N N . VAL A 1 177 ? -10.832 19.940 12.415 1.00 60.97 177 VAL A N 1
ATOM 1403 C CA . VAL A 1 177 ? -10.372 21.324 12.283 1.00 60.97 177 VAL A CA 1
ATOM 1404 C C . VAL A 1 177 ? -8.913 21.426 12.712 1.00 60.97 177 VAL A C 1
ATOM 1406 O O . VAL A 1 177 ? -8.108 21.952 11.953 1.00 60.97 177 VAL A O 1
ATOM 1409 N N . LEU A 1 178 ? -8.536 20.841 13.853 1.00 60.25 178 LEU A N 1
ATOM 1410 C CA . LEU A 1 178 ? -7.133 20.756 14.271 1.00 60.25 178 LEU A CA 1
ATOM 1411 C C . LEU A 1 178 ? -6.295 19.978 13.250 1.00 60.25 178 LEU A C 1
ATOM 1413 O O . LEU A 1 178 ? -5.218 20.423 12.889 1.00 60.25 178 LEU A O 1
ATOM 1417 N N . PHE A 1 179 ? -6.819 18.879 12.710 1.00 63.47 179 PHE A N 1
ATOM 1418 C CA . PHE A 1 179 ? -6.199 18.099 11.638 1.00 63.47 179 PHE A CA 1
ATOM 1419 C C . PHE A 1 179 ? -5.964 18.911 10.362 1.00 63.47 179 PHE A C 1
ATOM 1421 O O . PHE A 1 179 ? -4.865 18.883 9.813 1.00 63.47 179 PHE A O 1
ATOM 1428 N N . SER A 1 180 ? -6.975 19.653 9.910 1.00 63.59 180 SER A N 1
ATOM 1429 C CA . SER A 1 180 ? -6.889 20.483 8.706 1.00 63.59 180 SER A CA 1
ATOM 1430 C C . SER A 1 180 ? -5.915 21.641 8.915 1.00 63.59 180 SER A C 1
ATOM 1432 O O . SER A 1 180 ? -5.088 21.904 8.051 1.00 63.59 180 SER A O 1
ATOM 1434 N N . ILE A 1 181 ? -5.944 22.276 10.091 1.00 62.28 181 ILE A N 1
ATOM 1435 C CA . ILE A 1 181 ? -5.017 23.349 10.464 1.00 62.28 181 ILE A CA 1
ATOM 1436 C C . ILE A 1 181 ? -3.586 22.817 10.564 1.00 62.28 181 ILE A C 1
ATOM 1438 O O . ILE A 1 181 ? -2.688 23.413 9.989 1.00 62.28 181 ILE A O 1
ATOM 1442 N N . THR A 1 182 ? -3.343 21.690 11.234 1.00 63.31 182 THR A N 1
ATOM 1443 C CA . THR A 1 182 ? -1.999 21.107 11.348 1.00 63.31 182 THR A CA 1
ATOM 1444 C C . THR A 1 182 ? -1.464 20.649 9.991 1.00 63.31 182 THR A C 1
ATOM 1446 O O . THR A 1 182 ? -0.298 20.888 9.702 1.00 63.31 182 THR A O 1
ATOM 1449 N N . ALA A 1 183 ? -2.297 20.054 9.132 1.00 62.19 183 ALA A N 1
ATOM 1450 C CA . ALA A 1 183 ? -1.905 19.684 7.772 1.00 62.19 183 ALA A CA 1
ATOM 1451 C C . ALA A 1 183 ? -1.538 20.913 6.925 1.00 62.19 183 ALA A C 1
ATOM 1453 O O . ALA A 1 183 ? -0.512 20.900 6.251 1.00 62.19 183 ALA A O 1
ATOM 1454 N N . VAL A 1 184 ? -2.334 21.984 7.011 1.00 64.44 184 VAL A N 1
ATOM 1455 C CA . VAL A 1 184 ? -2.069 23.279 6.370 1.00 64.44 184 VAL A CA 1
ATOM 1456 C C . VAL A 1 184 ? -0.768 23.876 6.910 1.00 64.44 184 VAL A C 1
ATOM 1458 O O . VAL A 1 184 ? 0.155 24.109 6.141 1.00 64.44 184 VAL A O 1
ATOM 1461 N N . VAL A 1 185 ? -0.625 24.045 8.226 1.00 64.62 185 VAL A N 1
ATOM 1462 C CA . VAL A 1 185 ? 0.581 24.628 8.837 1.00 64.62 185 VAL A CA 1
ATOM 1463 C C . VAL A 1 185 ? 1.836 23.823 8.497 1.00 64.62 185 VAL A C 1
ATOM 1465 O O . VAL A 1 185 ? 2.842 24.422 8.144 1.00 64.62 185 VAL A O 1
ATOM 1468 N N . LEU A 1 186 ? 1.798 22.487 8.544 1.00 61.75 186 LEU A N 1
ATOM 1469 C CA . LEU A 1 186 ? 2.955 21.651 8.196 1.00 61.75 186 LEU A CA 1
ATOM 1470 C C . LEU A 1 186 ? 3.296 21.705 6.703 1.00 61.75 186 LEU A C 1
ATOM 1472 O O . LEU A 1 186 ? 4.473 21.673 6.352 1.00 61.75 186 LEU A O 1
ATOM 1476 N N . TYR A 1 187 ? 2.292 21.821 5.832 1.00 60.84 187 TYR A N 1
ATOM 1477 C CA . TYR A 1 187 ? 2.501 22.020 4.398 1.00 60.84 187 TYR A CA 1
ATOM 1478 C C . TYR A 1 187 ? 3.124 23.397 4.100 1.00 60.84 187 TYR A C 1
ATOM 1480 O O . TYR A 1 187 ? 4.044 23.492 3.292 1.00 60.84 187 TYR A O 1
ATOM 1488 N N . PHE A 1 188 ? 2.686 24.447 4.805 1.00 58.69 188 PHE A N 1
ATOM 1489 C CA . PHE A 1 188 ? 3.173 25.826 4.655 1.00 58.69 188 PHE A CA 1
ATOM 1490 C C . PHE A 1 188 ? 4.418 26.169 5.501 1.00 58.69 188 PHE A C 1
ATOM 1492 O O . PHE A 1 188 ? 4.940 27.272 5.381 1.00 58.69 188 PHE A O 1
ATOM 1499 N N . TYR A 1 189 ? 4.915 25.255 6.345 1.00 57.00 189 TYR A N 1
ATOM 1500 C CA . TYR A 1 189 ? 6.159 25.436 7.115 1.00 57.00 189 TYR A CA 1
ATOM 1501 C C . TYR A 1 189 ? 7.427 25.263 6.251 1.00 57.00 189 TYR A C 1
ATOM 1503 O O . TYR A 1 189 ? 8.517 25.671 6.648 1.00 57.00 189 TYR A O 1
ATOM 1511 N N . GLN A 1 190 ? 7.302 24.691 5.049 1.00 55.38 190 GLN A N 1
ATOM 1512 C CA . GLN A 1 190 ? 8.328 24.779 4.001 1.00 55.38 190 GLN A CA 1
ATOM 1513 C C . GLN A 1 190 ? 8.396 26.230 3.474 1.00 55.38 190 GLN A C 1
ATOM 1515 O O . GLN A 1 190 ? 7.362 26.895 3.438 1.00 55.38 190 GLN A O 1
ATOM 1520 N N . PRO A 1 191 ? 9.575 26.767 3.100 1.00 51.50 191 PRO A N 1
ATOM 1521 C CA . PRO A 1 191 ? 9.785 28.206 2.925 1.00 51.50 191 PRO A CA 1
ATOM 1522 C C . PRO A 1 191 ? 8.761 28.857 1.978 1.00 51.50 191 PRO A C 1
ATOM 1524 O O . PRO A 1 191 ? 8.760 28.636 0.769 1.00 51.50 191 PRO A O 1
ATOM 1527 N N . ILE A 1 192 ? 7.921 29.709 2.576 1.00 46.91 192 ILE A N 1
ATOM 1528 C CA . ILE A 1 192 ? 6.781 30.455 2.010 1.00 46.91 192 ILE A CA 1
ATOM 1529 C C . ILE A 1 192 ? 7.096 31.217 0.710 1.00 46.91 192 ILE A C 1
ATOM 1531 O O . ILE A 1 192 ? 6.200 31.434 -0.103 1.00 46.91 192 ILE A O 1
ATOM 1535 N N . LEU A 1 193 ? 8.362 31.572 0.474 1.00 43.47 193 LEU A N 1
ATOM 1536 C CA . LEU A 1 193 ? 8.803 32.291 -0.725 1.00 43.47 193 LEU A CA 1
ATOM 1537 C C . LEU A 1 193 ? 8.781 31.441 -2.009 1.00 43.47 193 LEU A C 1
ATOM 1539 O O . LEU A 1 193 ? 8.720 32.016 -3.086 1.00 43.47 193 LEU A O 1
ATOM 1543 N N . LEU A 1 194 ? 8.775 30.103 -1.925 1.00 47.69 194 LEU A N 1
ATOM 1544 C CA . LEU A 1 194 ? 8.667 29.236 -3.112 1.00 47.69 194 LEU A CA 1
ATOM 1545 C C . LEU A 1 194 ? 7.213 29.044 -3.586 1.00 47.69 194 LEU A C 1
ATOM 1547 O O . LEU A 1 194 ? 6.978 28.735 -4.745 1.00 47.69 194 LEU A O 1
ATOM 1551 N N . VAL A 1 195 ? 6.223 29.200 -2.701 1.00 45.38 195 VAL A N 1
ATOM 1552 C CA . VAL A 1 195 ? 4.848 28.716 -2.936 1.00 45.38 195 VAL A CA 1
ATOM 1553 C C . VAL A 1 195 ? 3.968 29.726 -3.679 1.00 45.38 195 VAL A C 1
ATOM 1555 O O . VAL A 1 195 ? 3.064 29.319 -4.408 1.00 45.38 195 VAL A O 1
ATOM 1558 N N . ILE A 1 196 ? 4.227 31.027 -3.523 1.00 46.34 196 ILE A N 1
ATOM 1559 C CA . ILE A 1 196 ? 3.408 32.082 -4.145 1.00 46.34 196 ILE A CA 1
ATOM 1560 C C . ILE A 1 196 ? 3.593 32.107 -5.671 1.00 46.34 196 ILE A C 1
ATOM 1562 O O . ILE A 1 196 ? 2.603 32.272 -6.377 1.00 46.34 196 ILE A O 1
ATOM 1566 N N . ASP A 1 197 ? 4.796 31.814 -6.176 1.00 43.53 197 ASP A N 1
ATOM 1567 C CA . ASP A 1 197 ? 5.041 31.646 -7.620 1.00 43.53 197 ASP A CA 1
ATOM 1568 C C . ASP A 1 197 ? 4.589 30.269 -8.142 1.00 43.53 197 ASP A C 1
ATOM 1570 O O . ASP A 1 197 ? 4.271 30.107 -9.313 1.00 43.53 197 ASP A O 1
ATOM 1574 N N . MET A 1 198 ? 4.510 29.258 -7.271 1.00 43.84 198 MET A N 1
ATOM 1575 C CA . MET A 1 198 ? 4.164 27.886 -7.653 1.00 43.84 198 MET A CA 1
ATOM 1576 C C . MET A 1 198 ? 2.654 27.634 -7.753 1.00 43.84 198 MET A C 1
ATOM 1578 O O . MET A 1 198 ? 2.238 26.815 -8.560 1.00 43.84 198 MET A O 1
ATOM 1582 N N . ALA A 1 199 ? 1.801 28.275 -6.951 1.00 44.81 199 ALA A N 1
ATOM 1583 C CA . ALA A 1 199 ? 0.424 27.807 -6.740 1.00 44.81 199 ALA A CA 1
ATOM 1584 C C . ALA A 1 199 ? -0.518 27.894 -7.964 1.00 44.81 199 ALA A C 1
ATOM 1586 O O . ALA A 1 199 ? -1.460 27.103 -8.047 1.00 44.81 199 ALA A O 1
ATOM 1587 N N . THR A 1 200 ? -0.280 28.797 -8.919 1.00 43.00 200 THR A N 1
ATOM 1588 C CA . THR A 1 200 ? -1.067 28.885 -10.167 1.00 43.00 200 THR A CA 1
ATOM 1589 C C . THR A 1 200 ? -0.511 28.015 -11.292 1.00 43.00 200 THR A C 1
ATOM 1591 O O . THR A 1 200 ? -1.295 27.485 -12.079 1.00 43.00 200 THR A O 1
ATOM 1594 N N . ASP A 1 201 ? 0.800 27.767 -11.309 1.00 46.09 201 ASP A N 1
ATOM 1595 C CA . ASP A 1 201 ? 1.447 26.949 -12.338 1.00 46.09 201 ASP A CA 1
ATOM 1596 C C . ASP A 1 201 ? 1.507 25.456 -11.960 1.00 46.09 201 ASP A C 1
ATOM 1598 O O . ASP A 1 201 ? 1.434 24.602 -12.840 1.00 46.09 201 ASP A O 1
ATOM 1602 N N . LEU A 1 202 ? 1.507 25.088 -10.668 1.00 47.69 202 LEU A N 1
ATOM 1603 C CA . LEU A 1 202 ? 1.720 23.704 -10.215 1.00 47.69 202 LEU A CA 1
ATOM 1604 C C . LEU A 1 202 ? 0.602 22.725 -10.564 1.00 47.69 202 LEU A C 1
ATOM 1606 O O . LEU A 1 202 ? 0.881 21.550 -10.767 1.00 47.69 202 LEU A O 1
ATOM 1610 N N . VAL A 1 203 ? -0.668 23.137 -10.570 1.00 48.22 203 VAL A N 1
ATOM 1611 C CA . VAL A 1 203 ? -1.772 22.187 -10.821 1.00 48.22 203 VAL A CA 1
ATOM 1612 C C . VAL A 1 203 ? -1.774 21.758 -12.283 1.00 48.22 203 VAL A C 1
ATOM 1614 O O . VAL A 1 203 ? -1.942 20.574 -12.578 1.00 48.22 203 VAL A O 1
ATOM 1617 N N . VAL A 1 204 ? -1.519 22.706 -13.186 1.00 48.94 204 VAL A N 1
ATOM 1618 C CA . VAL A 1 204 ? -1.306 22.407 -14.599 1.00 48.94 204 VAL A CA 1
ATOM 1619 C C . VAL A 1 204 ? 0.015 21.663 -14.728 1.00 48.94 204 VAL A C 1
ATOM 1621 O O . VAL A 1 204 ? 0.010 20.524 -15.159 1.00 48.94 204 VAL A O 1
ATOM 1624 N N . GLU A 1 205 ? 1.127 22.191 -14.232 1.00 47.09 205 GLU A N 1
ATOM 1625 C CA . GLU A 1 205 ? 2.460 21.615 -14.407 1.00 47.09 205 GLU A CA 1
ATOM 1626 C C . GLU A 1 205 ? 2.639 20.205 -13.795 1.00 47.09 205 GLU A C 1
ATOM 1628 O O . GLU A 1 205 ? 3.283 19.351 -14.395 1.00 47.09 205 GLU A O 1
ATOM 1633 N N . VAL A 1 206 ? 2.028 19.876 -12.656 1.00 46.56 206 VAL A N 1
ATOM 1634 C CA . VAL A 1 206 ? 2.135 18.541 -12.025 1.00 46.56 206 VAL A CA 1
ATOM 1635 C C . VAL A 1 206 ? 1.261 17.493 -12.716 1.00 46.56 206 VAL A C 1
ATOM 1637 O O . VAL A 1 206 ? 1.640 16.320 -12.776 1.00 46.56 206 VAL A O 1
ATOM 1640 N N . LEU A 1 207 ? 0.110 17.892 -13.264 1.00 46.91 207 LEU A N 1
ATOM 1641 C CA . LEU A 1 207 ? -0.722 17.013 -14.092 1.00 46.91 207 LEU A CA 1
ATOM 1642 C C . LEU A 1 207 ? -0.191 16.909 -15.534 1.00 46.91 207 LEU A C 1
ATOM 1644 O O . LEU A 1 207 ? -0.413 15.895 -16.193 1.00 46.91 207 LEU A O 1
ATOM 1648 N N . SER A 1 208 ? 0.542 17.927 -15.993 1.00 48.28 208 SER A N 1
ATOM 1649 C CA . SER A 1 208 ? 0.922 18.173 -17.388 1.00 48.28 208 SER A CA 1
ATOM 1650 C C . SER A 1 208 ? 2.411 17.955 -17.695 1.00 48.28 208 SER A C 1
ATOM 1652 O O . SER A 1 208 ? 2.787 17.950 -18.869 1.00 48.28 208 SER A O 1
ATOM 1654 N N . ARG A 1 209 ? 3.287 17.788 -16.691 1.00 52.34 209 ARG A N 1
ATOM 1655 C CA . ARG A 1 209 ? 4.716 17.505 -16.913 1.00 52.34 209 ARG A CA 1
ATOM 1656 C C . ARG A 1 209 ? 4.862 16.141 -17.574 1.00 52.34 209 ARG A C 1
ATOM 1658 O O . ARG A 1 209 ? 4.628 15.112 -16.936 1.00 52.34 209 ARG A O 1
ATOM 1665 N N . LYS A 1 210 ? 5.328 16.157 -18.826 1.00 51.94 210 LYS A N 1
ATOM 1666 C CA . LYS A 1 210 ? 5.618 14.983 -19.667 1.00 51.94 210 LYS A CA 1
ATOM 1667 C C . LYS A 1 210 ? 6.560 13.956 -19.027 1.00 51.94 210 LYS A C 1
ATOM 1669 O O . LYS A 1 210 ? 6.541 12.805 -19.443 1.00 51.94 210 LYS A O 1
ATOM 1674 N N . GLU A 1 211 ? 7.335 14.348 -18.014 1.00 49.31 211 GLU A N 1
ATOM 1675 C CA . GLU A 1 211 ? 8.387 13.509 -17.422 1.00 49.31 211 GLU A CA 1
ATOM 1676 C C . GLU A 1 211 ? 8.026 12.885 -16.060 1.00 49.31 211 GLU A C 1
ATOM 1678 O O . GLU A 1 211 ? 8.504 11.796 -15.759 1.00 49.31 211 GLU A O 1
ATOM 1683 N N . ASN A 1 212 ? 7.180 13.523 -15.233 1.00 50.91 212 ASN A N 1
ATOM 1684 C CA . ASN A 1 212 ? 6.977 13.119 -13.823 1.00 50.91 212 ASN A CA 1
ATOM 1685 C C . ASN A 1 212 ? 5.507 13.069 -13.344 1.00 50.91 212 ASN A C 1
ATOM 1687 O O . ASN A 1 212 ? 5.250 12.722 -12.187 1.00 50.91 212 ASN A O 1
ATOM 1691 N N . GLY A 1 213 ? 4.532 13.405 -14.197 1.00 58.72 213 GLY A N 1
ATOM 1692 C CA . GLY A 1 213 ? 3.102 13.313 -13.873 1.00 58.72 213 GLY A CA 1
ATOM 1693 C C . GLY A 1 213 ? 2.547 11.878 -13.912 1.00 58.72 213 GLY A C 1
ATOM 1694 O O . GLY A 1 213 ? 3.191 10.951 -14.398 1.00 58.72 213 GLY A O 1
ATOM 1695 N N . LEU A 1 214 ? 1.305 11.676 -1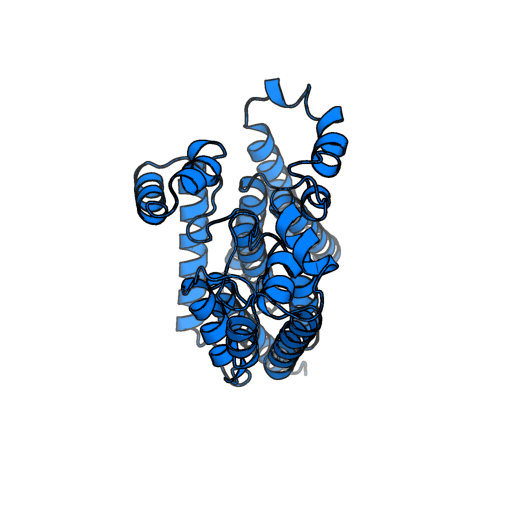3.451 1.00 63.81 214 LEU A N 1
ATOM 1696 C CA . LEU A 1 214 ? 0.613 10.380 -13.600 1.00 63.81 214 LEU A CA 1
ATOM 1697 C C . LEU A 1 214 ? 0.462 9.999 -15.082 1.00 63.81 214 LEU A C 1
ATOM 1699 O O . LEU A 1 214 ? 0.648 8.840 -15.437 1.00 63.81 214 LEU A O 1
ATOM 1703 N N . LEU A 1 215 ? 0.210 10.989 -15.944 1.00 67.12 215 LEU A N 1
ATOM 1704 C CA . LEU A 1 215 ? 0.136 10.816 -17.397 1.00 67.12 215 LEU A CA 1
ATOM 1705 C C . LEU A 1 215 ? 1.502 10.550 -18.039 1.00 67.12 215 LEU A C 1
ATOM 1707 O O . LEU A 1 215 ? 1.568 9.809 -19.016 1.00 67.12 215 LEU A O 1
ATOM 1711 N N . ALA A 1 216 ? 2.588 11.086 -17.468 1.00 68.00 216 ALA A N 1
ATOM 1712 C CA . ALA A 1 216 ? 3.943 10.827 -17.952 1.00 68.00 216 ALA A CA 1
ATOM 1713 C C . ALA A 1 216 ? 4.262 9.334 -17.944 1.00 68.00 216 ALA A C 1
ATOM 1715 O O . ALA A 1 216 ? 4.901 8.846 -18.863 1.00 68.00 216 ALA A O 1
ATOM 1716 N N . ARG A 1 217 ? 3.757 8.584 -16.958 1.00 71.94 217 ARG A N 1
ATOM 1717 C CA . ARG A 1 217 ? 3.990 7.137 -16.869 1.00 71.94 217 ARG A CA 1
ATOM 1718 C C . ARG A 1 217 ? 3.530 6.423 -18.133 1.00 71.94 217 ARG A C 1
ATOM 1720 O O . ARG A 1 217 ? 4.262 5.596 -18.642 1.00 71.94 217 ARG A O 1
ATOM 1727 N N . PHE A 1 218 ? 2.399 6.828 -18.701 1.00 77.56 218 PHE A N 1
ATOM 1728 C CA . PHE A 1 218 ? 1.816 6.218 -19.896 1.00 77.56 218 PHE A CA 1
ATOM 1729 C C . PHE A 1 218 ? 2.337 6.813 -21.219 1.00 77.56 218 PHE A C 1
ATOM 1731 O O . PHE A 1 218 ? 1.800 6.503 -22.280 1.00 77.56 218 PHE A O 1
ATOM 1738 N N . SER A 1 219 ? 3.370 7.661 -21.174 1.00 80.25 219 SER A N 1
ATOM 1739 C CA . SER A 1 219 ? 4.002 8.258 -22.355 1.00 80.25 219 SER A CA 1
ATOM 1740 C C . SER A 1 219 ? 5.186 7.423 -22.847 1.00 80.25 219 SER A C 1
ATOM 1742 O O . SER A 1 219 ? 6.002 6.951 -22.051 1.00 80.25 219 SER A O 1
ATOM 1744 N N . THR A 1 220 ? 5.338 7.314 -24.169 1.00 79.56 220 THR A N 1
ATOM 1745 C CA . THR A 1 220 ? 6.516 6.713 -24.818 1.00 79.56 220 THR A CA 1
ATOM 1746 C C . THR A 1 220 ? 7.789 7.546 -24.646 1.00 79.56 220 THR A C 1
ATOM 1748 O O . THR A 1 220 ? 8.880 7.019 -24.821 1.00 79.56 220 THR A O 1
ATOM 1751 N N . GLU A 1 221 ? 7.664 8.826 -24.280 1.00 77.44 221 GLU A N 1
ATOM 1752 C CA . GLU A 1 221 ? 8.791 9.725 -23.968 1.00 77.44 221 GLU A CA 1
ATOM 1753 C C . GLU A 1 221 ? 9.284 9.567 -22.515 1.00 77.44 221 GLU A C 1
ATOM 1755 O O . GLU A 1 221 ? 10.214 10.246 -22.091 1.00 77.44 221 GLU A O 1
ATOM 1760 N N . SER A 1 222 ? 8.652 8.697 -21.723 1.00 77.75 222 SER A N 1
ATOM 1761 C CA . SER A 1 222 ? 8.984 8.508 -20.311 1.00 77.75 222 SER A CA 1
ATOM 1762 C C . SER A 1 222 ? 10.042 7.432 -20.083 1.00 77.75 222 SER A C 1
ATOM 1764 O O . SER A 1 222 ? 10.396 6.666 -20.980 1.00 77.75 222 SER A O 1
ATOM 1766 N N . ARG A 1 223 ? 10.464 7.279 -18.821 1.00 80.56 223 ARG A N 1
ATOM 1767 C CA . ARG A 1 223 ? 11.286 6.145 -18.365 1.00 80.56 223 ARG A CA 1
ATOM 1768 C C . ARG A 1 223 ? 10.705 4.778 -18.760 1.00 80.56 223 ARG A C 1
ATOM 1770 O O . ARG A 1 223 ? 11.460 3.828 -18.933 1.00 80.56 223 ARG A O 1
ATOM 1777 N N . LEU A 1 224 ? 9.381 4.662 -18.878 1.00 86.00 224 LEU A N 1
ATOM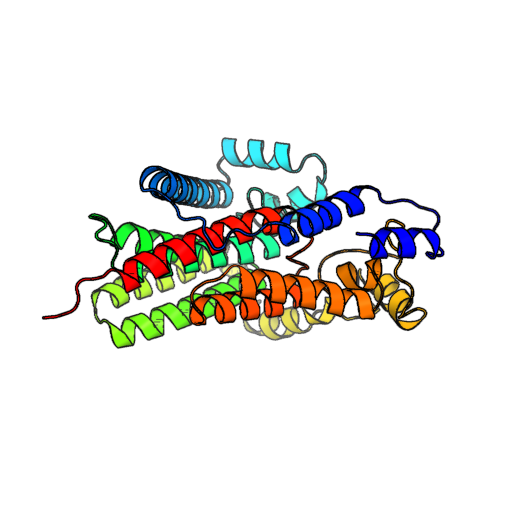 1778 C CA . LEU A 1 224 ? 8.699 3.417 -19.239 1.00 86.00 224 LEU A CA 1
ATOM 1779 C C . LEU A 1 224 ? 8.512 3.265 -20.757 1.00 86.00 224 LEU A C 1
ATOM 1781 O O . LEU A 1 224 ? 7.917 2.282 -21.197 1.00 86.00 224 LEU A O 1
ATOM 1785 N N . GLY A 1 225 ? 9.031 4.194 -21.565 1.00 87.25 225 GLY A N 1
ATOM 1786 C CA . GLY A 1 225 ? 8.825 4.239 -23.011 1.00 87.25 225 GLY A CA 1
ATOM 1787 C C . GLY A 1 225 ? 9.252 2.967 -23.737 1.00 87.25 225 GLY A C 1
ATOM 1788 O O . GLY A 1 225 ? 8.459 2.395 -24.482 1.00 87.25 225 GLY A O 1
ATOM 1789 N N . GLY A 1 226 ? 10.450 2.445 -23.455 1.00 89.44 226 GLY A N 1
ATOM 1790 C CA . GLY A 1 226 ? 10.906 1.180 -24.044 1.00 89.44 226 GLY A CA 1
ATOM 1791 C C . GLY A 1 226 ? 10.049 -0.025 -23.631 1.00 89.44 226 GLY A C 1
ATOM 1792 O O . GLY A 1 226 ? 9.828 -0.939 -24.423 1.00 89.44 226 GLY A O 1
ATOM 1793 N N . SER A 1 227 ? 9.458 0.012 -22.435 1.00 92.19 227 SER A N 1
ATOM 1794 C CA . SER A 1 227 ? 8.540 -1.035 -21.957 1.00 92.19 227 SER A CA 1
ATOM 1795 C C . SER A 1 227 ? 7.170 -0.956 -22.628 1.00 92.19 227 SER A C 1
ATOM 1797 O O . SER A 1 227 ? 6.592 -1.987 -22.969 1.00 92.19 227 SER A O 1
ATOM 1799 N N . ILE A 1 228 ? 6.673 0.260 -22.871 1.00 90.69 228 ILE A N 1
ATOM 1800 C CA . ILE A 1 228 ? 5.460 0.497 -23.662 1.00 90.69 228 ILE A CA 1
ATOM 1801 C C . ILE A 1 228 ? 5.677 0.008 -25.096 1.00 90.69 228 ILE A C 1
ATOM 1803 O O . ILE A 1 228 ? 4.858 -0.754 -25.599 1.00 90.69 228 ILE A O 1
ATOM 1807 N N . ASN A 1 229 ? 6.799 0.375 -25.721 1.00 92.12 229 ASN A N 1
ATOM 1808 C CA . ASN A 1 229 ? 7.136 -0.037 -27.086 1.00 92.12 229 ASN A CA 1
ATOM 1809 C C . ASN A 1 229 ? 7.248 -1.562 -27.224 1.00 92.12 229 ASN A C 1
ATOM 1811 O O . ASN A 1 229 ? 6.802 -2.135 -28.216 1.00 92.12 229 ASN A O 1
ATOM 1815 N N . TYR A 1 230 ? 7.806 -2.241 -26.219 1.00 92.50 230 TYR A N 1
ATOM 1816 C CA . TYR A 1 230 ? 7.830 -3.700 -26.203 1.00 92.50 230 TYR A CA 1
ATOM 1817 C C . TYR A 1 230 ? 6.414 -4.289 -26.122 1.00 92.50 230 TYR A C 1
ATOM 1819 O O . TYR A 1 230 ? 6.062 -5.169 -26.905 1.00 92.50 230 TYR A O 1
ATOM 1827 N N . LEU A 1 231 ? 5.580 -3.788 -25.207 1.00 91.31 231 LEU A N 1
ATOM 1828 C CA . LEU A 1 231 ? 4.212 -4.280 -25.022 1.00 91.31 231 LEU A CA 1
ATOM 1829 C C . LEU A 1 231 ? 3.316 -4.039 -26.239 1.00 91.31 231 LEU A C 1
ATOM 1831 O O . LEU A 1 231 ? 2.432 -4.850 -26.504 1.00 91.31 231 LEU A O 1
ATOM 1835 N N . THR A 1 232 ? 3.526 -2.954 -26.983 1.00 91.25 232 THR A N 1
ATOM 1836 C CA . THR A 1 232 ? 2.783 -2.698 -28.223 1.00 91.25 232 THR A CA 1
ATOM 1837 C C . THR A 1 232 ? 3.234 -3.619 -29.354 1.00 91.25 232 THR A C 1
ATOM 1839 O O . THR A 1 232 ? 2.391 -4.102 -30.107 1.00 91.25 232 THR A O 1
ATOM 1842 N N . ALA A 1 233 ? 4.533 -3.918 -29.452 1.00 92.75 233 ALA A N 1
ATOM 1843 C CA . ALA A 1 233 ? 5.074 -4.822 -30.466 1.00 92.75 233 ALA A CA 1
ATOM 1844 C C . ALA A 1 233 ? 4.803 -6.308 -30.169 1.00 92.75 233 ALA A C 1
ATOM 1846 O O . ALA A 1 233 ? 4.651 -7.112 -31.086 1.00 92.75 233 ALA A O 1
ATOM 1847 N N . SER A 1 234 ? 4.770 -6.701 -28.895 1.00 91.19 234 SER A N 1
ATOM 1848 C CA . SER A 1 234 ? 4.612 -8.089 -28.442 1.00 91.19 234 SER A CA 1
ATOM 1849 C C . SER A 1 234 ? 3.658 -8.177 -27.243 1.00 91.19 234 SER A C 1
ATOM 1851 O O . SER A 1 234 ? 4.075 -8.503 -26.132 1.00 91.19 234 SER A O 1
ATOM 1853 N N . PRO A 1 235 ? 2.347 -7.934 -27.439 1.00 90.38 235 PRO A N 1
ATOM 1854 C CA . PRO A 1 235 ? 1.391 -7.816 -26.334 1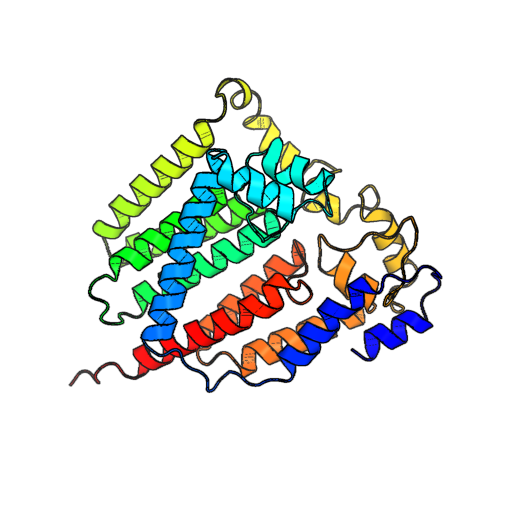.00 90.38 235 PRO A CA 1
ATOM 1855 C C . PRO A 1 235 ? 1.154 -9.129 -25.581 1.00 90.38 235 PRO A C 1
ATOM 1857 O O . PRO A 1 235 ? 0.762 -9.118 -24.416 1.00 90.38 235 PRO A O 1
ATOM 1860 N N . VAL A 1 236 ? 1.365 -10.276 -26.228 1.00 92.31 236 VAL A N 1
ATOM 1861 C CA . VAL A 1 236 ? 1.072 -11.594 -25.642 1.00 92.31 236 VAL A CA 1
ATOM 1862 C C . VAL A 1 236 ? 2.273 -12.170 -24.892 1.00 92.31 236 VAL A C 1
ATOM 1864 O O . VAL A 1 236 ? 2.089 -12.839 -23.877 1.00 92.31 236 VAL A O 1
ATOM 1867 N N . VAL A 1 237 ? 3.491 -11.912 -25.373 1.00 92.69 237 VAL A N 1
ATOM 1868 C CA . VAL A 1 237 ? 4.718 -12.509 -24.836 1.00 92.69 237 VAL A CA 1
ATOM 1869 C C . VAL A 1 237 ? 5.352 -11.549 -23.837 1.00 92.69 237 VAL A C 1
ATOM 1871 O O . VAL A 1 237 ? 5.996 -10.573 -24.213 1.00 92.69 237 VAL A O 1
ATOM 1874 N N . GLY A 1 238 ? 5.170 -11.836 -22.549 1.00 93.31 238 GLY A N 1
ATOM 1875 C CA . GLY A 1 238 ? 5.884 -11.135 -21.486 1.00 93.31 238 GLY A CA 1
ATOM 1876 C C . GLY A 1 238 ? 7.374 -11.483 -21.464 1.00 93.31 238 GLY A C 1
ATOM 1877 O O . GLY A 1 238 ? 7.804 -12.491 -22.016 1.00 93.31 238 GLY A O 1
ATOM 1878 N N . VAL A 1 239 ? 8.159 -10.669 -20.763 1.00 94.19 239 VAL A N 1
ATOM 1879 C CA . VAL A 1 239 ? 9.613 -10.857 -20.626 1.00 94.19 239 VAL A CA 1
ATOM 1880 C C . VAL A 1 239 ? 9.992 -11.834 -19.508 1.00 94.19 239 VAL A C 1
ATOM 1882 O O . VAL A 1 239 ? 11.164 -12.154 -19.319 1.00 94.19 239 VAL A O 1
ATOM 1885 N N . GLY A 1 240 ? 9.022 -12.314 -18.722 1.00 93.88 240 GLY A N 1
ATOM 1886 C CA . GLY A 1 240 ? 9.278 -13.213 -17.601 1.00 93.88 240 GLY A CA 1
ATOM 1887 C C . GLY A 1 240 ? 10.280 -12.613 -16.620 1.00 93.88 240 GLY A C 1
ATOM 1888 O O . GLY A 1 240 ? 10.132 -11.475 -16.194 1.00 93.88 240 GLY A O 1
ATOM 1889 N N . MET A 1 241 ? 11.320 -13.356 -16.256 1.00 94.38 241 MET A N 1
ATOM 1890 C CA . MET A 1 241 ? 12.392 -12.882 -15.378 1.00 94.38 241 MET A CA 1
ATOM 1891 C C . MET A 1 241 ? 13.531 -12.183 -16.123 1.00 94.38 241 MET A C 1
ATOM 1893 O O . MET A 1 241 ? 14.490 -11.787 -15.466 1.00 94.38 241 MET A O 1
ATOM 1897 N N . THR A 1 242 ? 13.483 -12.018 -17.444 1.00 93.50 242 THR A N 1
ATOM 1898 C CA . THR A 1 242 ? 14.564 -11.344 -18.176 1.00 93.50 242 THR A CA 1
ATOM 1899 C C . THR A 1 242 ? 14.305 -9.841 -18.335 1.00 93.50 242 THR A C 1
ATOM 1901 O O . THR A 1 242 ? 13.251 -9.338 -17.939 1.00 93.50 242 THR A O 1
ATOM 1904 N N . SER A 1 243 ? 15.306 -9.096 -18.807 1.00 90.19 243 SER A N 1
ATOM 1905 C CA . SER A 1 243 ? 15.256 -7.643 -19.011 1.00 90.19 243 SER A CA 1
ATOM 1906 C C . SER A 1 243 ? 16.140 -7.224 -20.185 1.00 90.19 243 SER A C 1
ATOM 1908 O O . SER A 1 243 ? 17.122 -7.893 -20.486 1.00 90.19 243 SER A O 1
ATOM 1910 N N . GLY A 1 244 ? 15.820 -6.098 -20.819 1.00 88.44 244 GLY A N 1
ATOM 1911 C CA . GLY A 1 244 ? 16.709 -5.385 -21.742 1.00 88.44 244 GLY A CA 1
ATOM 1912 C C . GLY A 1 244 ? 17.179 -4.056 -21.148 1.00 88.44 244 GLY A C 1
ATOM 1913 O O . GLY A 1 244 ? 16.664 -3.637 -20.111 1.00 88.44 244 GLY A O 1
ATOM 1914 N N . GLY A 1 245 ? 18.127 -3.384 -21.812 1.00 84.94 245 GLY A N 1
ATOM 1915 C CA . GLY A 1 245 ? 18.624 -2.066 -21.386 1.00 84.94 245 GLY A CA 1
ATOM 1916 C C . GLY A 1 245 ? 17.544 -0.975 -21.382 1.00 84.94 245 GLY A C 1
ATOM 1917 O O . GLY A 1 245 ? 17.523 -0.147 -20.478 1.00 84.94 245 GLY A O 1
ATOM 1918 N N . ASP A 1 246 ? 16.598 -1.044 -22.324 1.00 87.25 246 ASP A N 1
ATOM 1919 C CA . ASP A 1 246 ? 15.494 -0.079 -22.466 1.00 87.25 246 ASP A CA 1
ATOM 1920 C C . ASP A 1 246 ? 14.205 -0.513 -21.735 1.00 87.25 246 ASP A C 1
ATOM 1922 O O . ASP A 1 246 ? 13.147 0.108 -21.869 1.00 87.25 246 ASP A O 1
ATOM 1926 N N . ILE A 1 247 ? 14.264 -1.610 -20.974 1.00 89.50 247 ILE A N 1
ATOM 1927 C CA . ILE A 1 247 ? 13.125 -2.155 -20.234 1.00 89.50 247 ILE A CA 1
ATOM 1928 C C . ILE A 1 247 ? 13.196 -1.687 -18.780 1.00 89.50 247 ILE A C 1
ATOM 1930 O O . ILE A 1 247 ? 14.196 -1.874 -18.090 1.00 89.50 247 ILE A O 1
ATOM 1934 N N . ALA A 1 248 ? 12.103 -1.109 -18.293 1.00 87.38 248 ALA A N 1
ATOM 1935 C CA . ALA A 1 248 ? 11.963 -0.615 -16.936 1.00 87.38 248 ALA A CA 1
ATOM 193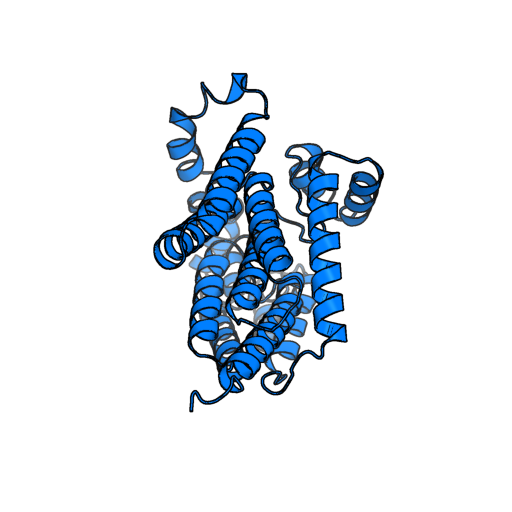6 C C . ALA A 1 248 ? 10.696 -1.202 -16.303 1.00 87.38 248 ALA A C 1
ATOM 1938 O O . ALA A 1 248 ? 9.628 -1.227 -16.909 1.00 87.38 248 ALA A O 1
ATOM 1939 N N . PHE A 1 249 ? 10.826 -1.664 -15.061 1.00 86.94 249 PHE A N 1
ATOM 1940 C CA . PHE A 1 249 ? 9.741 -2.281 -14.298 1.00 86.94 249 PHE A CA 1
ATOM 1941 C C . PHE A 1 249 ? 9.244 -1.356 -13.183 1.00 86.94 249 PHE A C 1
ATOM 1943 O O . PHE A 1 249 ? 9.980 -0.483 -12.715 1.00 86.94 249 PHE A O 1
ATOM 1950 N N . GLY A 1 250 ? 8.024 -1.605 -12.706 1.00 81.19 250 GLY A N 1
ATOM 1951 C CA . GLY A 1 250 ? 7.400 -0.858 -11.611 1.00 81.19 250 GLY A CA 1
ATOM 1952 C C . GLY A 1 250 ? 6.550 0.332 -12.067 1.00 81.19 250 GLY A C 1
ATOM 1953 O O . GLY A 1 250 ? 6.160 0.429 -13.222 1.00 81.19 250 GLY A O 1
ATOM 1954 N N . ASP A 1 251 ? 6.205 1.222 -11.131 1.00 73.38 251 ASP A N 1
ATOM 1955 C CA . ASP A 1 251 ? 5.437 2.469 -11.334 1.00 73.38 251 ASP A CA 1
ATOM 1956 C C . ASP A 1 251 ? 3.997 2.346 -11.883 1.00 73.38 251 ASP A C 1
ATOM 1958 O O . ASP A 1 251 ? 3.239 3.317 -11.809 1.00 73.38 251 ASP A O 1
ATOM 1962 N N . SER A 1 252 ? 3.579 1.180 -12.385 1.00 82.62 252 SER A N 1
ATOM 1963 C CA . SER A 1 252 ? 2.208 0.895 -12.833 1.00 82.62 252 SER A CA 1
ATOM 1964 C C . SER A 1 252 ? 1.958 -0.606 -13.037 1.00 82.62 252 SER A C 1
ATOM 1966 O O . SER A 1 252 ? 2.891 -1.408 -13.134 1.00 82.62 252 SER A O 1
ATOM 1968 N N . PHE A 1 253 ? 0.685 -0.991 -13.153 1.00 84.62 253 PHE A N 1
ATOM 1969 C CA . PHE A 1 253 ? 0.272 -2.368 -13.430 1.00 84.62 253 PHE A CA 1
ATOM 1970 C C . PHE A 1 253 ? 0.827 -2.923 -14.752 1.00 84.62 253 PHE A C 1
ATOM 1972 O O . PHE A 1 253 ? 1.167 -4.104 -14.814 1.00 84.62 253 PHE A O 1
ATOM 1979 N N . TYR A 1 254 ? 0.927 -2.115 -15.815 1.00 84.88 254 TYR A N 1
ATOM 1980 C CA . TYR A 1 254 ? 1.360 -2.621 -17.121 1.00 84.88 254 TYR A CA 1
ATOM 1981 C C . TYR A 1 254 ? 2.874 -2.844 -17.158 1.00 84.88 254 TYR A C 1
ATOM 1983 O O . TYR A 1 254 ? 3.331 -3.859 -17.677 1.00 84.88 254 TYR A O 1
ATOM 1991 N N . ALA A 1 255 ? 3.650 -1.944 -16.552 1.00 86.50 255 ALA A N 1
ATOM 1992 C CA . ALA A 1 255 ? 5.106 -2.045 -16.506 1.00 86.50 255 ALA A CA 1
ATOM 1993 C C . ALA A 1 255 ? 5.598 -3.152 -15.558 1.00 86.50 255 ALA A C 1
ATOM 1995 O O . ALA A 1 255 ? 6.767 -3.521 -15.591 1.00 86.50 255 ALA A O 1
ATOM 1996 N N . GLU A 1 256 ? 4.712 -3.723 -14.741 1.00 90.25 256 GLU A N 1
ATOM 1997 C CA . GLU A 1 256 ? 5.026 -4.883 -13.914 1.00 90.25 256 GLU A CA 1
ATOM 1998 C C . GLU A 1 256 ? 4.302 -6.142 -14.397 1.00 90.25 256 GLU A C 1
ATOM 2000 O O . GLU A 1 256 ? 4.940 -7.064 -14.892 1.00 90.25 256 GLU A O 1
ATOM 2005 N N . TYR A 1 257 ? 2.973 -6.200 -14.315 1.00 91.69 257 TYR A N 1
ATOM 2006 C CA . TYR A 1 257 ? 2.228 -7.424 -14.613 1.00 91.69 257 TYR A CA 1
ATOM 2007 C C . TYR A 1 257 ? 2.203 -7.744 -16.099 1.00 91.69 257 TYR A C 1
ATOM 2009 O O . TYR A 1 257 ? 2.513 -8.870 -16.483 1.00 91.69 257 TYR A O 1
ATOM 2017 N N . MET A 1 258 ? 1.839 -6.770 -16.939 1.00 93.12 258 MET A N 1
ATOM 2018 C CA . MET A 1 258 ? 1.738 -7.016 -18.380 1.00 93.12 258 MET A CA 1
ATOM 2019 C C . MET A 1 258 ? 3.115 -7.257 -18.983 1.00 93.12 258 MET A C 1
ATOM 2021 O O . MET A 1 258 ? 3.280 -8.162 -19.792 1.00 93.12 258 MET A O 1
ATOM 2025 N N . LEU A 1 259 ? 4.120 -6.498 -18.552 1.00 93.38 259 LEU A N 1
ATOM 2026 C CA . LEU A 1 259 ? 5.483 -6.654 -19.036 1.00 93.38 259 LEU A CA 1
ATOM 2027 C C . LEU A 1 259 ? 6.056 -8.021 -18.660 1.00 93.38 259 LEU A C 1
ATOM 2029 O O . LEU A 1 259 ? 6.607 -8.705 -19.516 1.00 93.38 259 LEU A O 1
ATOM 2033 N N . ARG A 1 260 ? 5.872 -8.473 -17.413 1.00 93.69 260 ARG A N 1
ATOM 2034 C CA . ARG A 1 260 ? 6.386 -9.771 -16.946 1.00 93.69 260 ARG A CA 1
ATOM 2035 C C . ARG A 1 260 ? 5.606 -10.961 -17.504 1.00 93.69 260 ARG A C 1
ATOM 2037 O O . ARG A 1 260 ? 6.211 -11.978 -17.835 1.00 93.69 260 ARG A O 1
ATOM 2044 N N . LEU A 1 261 ? 4.280 -10.866 -17.579 1.00 94.06 261 LEU A N 1
ATOM 2045 C CA . LEU A 1 261 ? 3.395 -12.013 -17.821 1.00 94.06 261 LEU A CA 1
ATOM 2046 C C . LEU A 1 261 ? 2.635 -11.964 -19.158 1.00 94.06 261 LEU A C 1
ATOM 2048 O O . LEU A 1 261 ? 1.911 -12.909 -19.470 1.00 94.06 261 LEU A O 1
ATOM 2052 N N . GLY A 1 262 ? 2.771 -10.884 -19.925 1.00 92.38 262 GLY A N 1
ATOM 2053 C CA . GLY A 1 262 ? 1.952 -10.583 -21.099 1.00 92.38 262 GLY A CA 1
ATOM 2054 C C . GLY A 1 262 ? 0.625 -9.908 -20.732 1.00 92.38 262 GLY A C 1
ATOM 2055 O O . GLY A 1 262 ? 0.213 -9.881 -19.569 1.00 92.38 262 GLY A O 1
ATOM 2056 N N . PHE A 1 263 ? -0.086 -9.392 -21.737 1.00 90.81 263 PHE A N 1
ATOM 2057 C CA . PHE A 1 263 ? -1.375 -8.701 -21.592 1.00 90.81 263 PHE A CA 1
ATOM 2058 C C . PHE A 1 263 ? -2.383 -9.492 -20.743 1.00 90.81 263 PHE A C 1
ATOM 2060 O O . PHE A 1 263 ? -2.954 -8.972 -19.784 1.00 90.81 263 PHE A O 1
ATOM 2067 N N . TRP A 1 264 ? -2.542 -10.787 -21.030 1.00 90.31 264 TRP A N 1
ATOM 2068 C CA . TRP A 1 264 ? -3.441 -11.674 -20.282 1.00 90.31 264 TRP A CA 1
ATOM 2069 C C . TRP A 1 264 ? -2.979 -11.955 -18.852 1.00 90.31 264 TRP A C 1
ATOM 2071 O O . TRP A 1 264 ? -3.791 -12.259 -17.976 1.00 90.31 264 TRP A O 1
ATOM 2081 N N . GLY A 1 265 ? -1.682 -11.815 -18.593 1.00 90.19 265 GLY A N 1
ATOM 2082 C CA . GLY A 1 265 ? -1.102 -12.000 -17.276 1.00 90.19 265 GLY A CA 1
ATOM 2083 C C . GLY A 1 265 ? -1.627 -11.008 -16.240 1.00 90.19 265 GLY A C 1
ATOM 2084 O O . GLY A 1 265 ? -1.839 -11.401 -15.094 1.00 90.19 265 GLY A O 1
ATOM 2085 N N . TYR A 1 266 ? -1.931 -9.767 -16.639 1.00 90.19 266 TYR A N 1
ATOM 2086 C CA . TYR A 1 266 ? -2.581 -8.799 -15.749 1.00 90.19 266 TYR A CA 1
ATOM 2087 C C . TYR A 1 266 ? -3.955 -9.285 -15.285 1.00 90.19 266 TYR A C 1
ATOM 2089 O O . TYR A 1 266 ? -4.219 -9.314 -14.085 1.00 90.19 266 TYR A O 1
ATOM 2097 N N . PHE A 1 267 ? -4.809 -9.731 -16.210 1.00 91.44 267 PHE A N 1
ATOM 2098 C CA . PHE A 1 267 ? -6.140 -10.234 -15.866 1.00 91.44 267 PHE A CA 1
ATOM 2099 C C . PHE A 1 267 ? -6.074 -11.473 -14.976 1.00 91.44 267 PHE A C 1
ATOM 2101 O O . PHE A 1 267 ? -6.892 -11.612 -14.071 1.00 91.44 267 PHE A O 1
ATOM 2108 N N . LEU A 1 268 ? -5.080 -12.342 -15.181 1.00 92.25 268 LEU A N 1
ATOM 2109 C CA . LEU A 1 268 ? -4.844 -13.481 -14.299 1.00 92.25 268 LEU A CA 1
ATOM 2110 C C . LEU A 1 268 ? -4.464 -13.028 -12.882 1.00 92.25 268 LEU A C 1
ATOM 2112 O O . LEU A 1 268 ? -5.041 -13.522 -11.914 1.00 92.25 268 LEU A O 1
ATOM 2116 N N . VAL A 1 269 ? -3.523 -12.088 -12.749 1.00 91.81 269 VAL A N 1
ATOM 2117 C CA . VAL A 1 269 ? -3.127 -11.534 -11.443 1.00 91.81 269 VAL A CA 1
ATOM 2118 C C . VAL A 1 269 ? -4.321 -10.869 -10.765 1.00 91.81 269 VAL A C 1
ATOM 2120 O O . VAL A 1 269 ? -4.601 -11.172 -9.609 1.00 91.81 269 VAL A O 1
ATOM 2123 N N . ALA A 1 270 ? -5.070 -10.038 -11.489 1.00 91.44 270 ALA A N 1
ATOM 2124 C CA . ALA A 1 270 ? -6.285 -9.402 -11.000 1.00 91.44 270 ALA A CA 1
ATOM 2125 C C . ALA A 1 270 ? -7.311 -10.444 -10.527 1.00 91.44 270 ALA A C 1
ATOM 2127 O O . ALA A 1 270 ? -7.775 -10.376 -9.392 1.00 91.44 270 ALA A O 1
ATOM 2128 N N . PHE A 1 271 ? -7.623 -11.449 -11.348 1.00 93.38 271 PHE A N 1
ATOM 2129 C CA . PHE A 1 271 ? -8.574 -12.508 -11.010 1.00 93.38 271 PHE A CA 1
ATOM 2130 C C . PHE A 1 271 ? -8.177 -13.260 -9.734 1.00 93.38 271 PHE A C 1
ATOM 2132 O O . PHE A 1 271 ? -8.998 -13.413 -8.829 1.00 93.38 271 PHE A O 1
ATOM 2139 N N . VAL A 1 272 ? -6.912 -13.679 -9.626 1.00 93.38 272 VAL A N 1
ATOM 2140 C CA . VAL A 1 272 ? -6.393 -14.376 -8.438 1.00 93.38 272 VAL A CA 1
ATOM 2141 C C . VAL A 1 272 ? -6.452 -13.472 -7.208 1.00 93.38 272 VAL A C 1
ATOM 2143 O O . VAL A 1 272 ? -6.900 -13.907 -6.148 1.00 93.38 272 VAL A O 1
ATOM 2146 N N . THR A 1 273 ? -6.066 -12.205 -7.349 1.00 91.94 273 THR A N 1
ATOM 2147 C CA . THR A 1 273 ? -6.115 -11.206 -6.279 1.00 91.94 273 THR A CA 1
ATOM 2148 C C . THR A 1 273 ? -7.538 -10.974 -5.779 1.00 91.94 273 THR A C 1
ATOM 2150 O O . THR A 1 273 ? -7.802 -11.106 -4.583 1.00 91.94 273 THR A O 1
ATOM 2153 N N . TYR A 1 274 ? -8.480 -10.654 -6.668 1.00 92.94 274 TYR A N 1
ATOM 2154 C CA . TYR A 1 274 ? -9.866 -10.395 -6.281 1.00 92.94 274 TYR A CA 1
ATOM 2155 C C . TYR A 1 274 ? -10.542 -11.655 -5.742 1.00 92.94 274 TYR A C 1
ATOM 2157 O O . TYR A 1 274 ? -11.282 -11.567 -4.763 1.00 92.94 274 TYR A O 1
ATOM 2165 N N . GLY A 1 275 ? -10.236 -12.828 -6.304 1.00 94.62 275 GLY A N 1
ATOM 2166 C CA . GLY A 1 275 ? -10.671 -14.116 -5.769 1.00 94.62 275 GLY A CA 1
ATOM 2167 C C . GLY A 1 275 ? -10.149 -14.356 -4.351 1.00 94.62 275 GLY A C 1
ATOM 2168 O O . GLY A 1 275 ? -10.923 -14.697 -3.457 1.00 94.62 275 GLY A O 1
ATOM 2169 N N . TYR A 1 276 ? -8.863 -14.094 -4.106 1.00 94.31 276 TYR A N 1
ATOM 2170 C CA . TYR A 1 276 ? -8.263 -14.189 -2.777 1.00 94.31 276 TYR A CA 1
ATOM 2171 C C . TYR A 1 276 ? -8.928 -13.231 -1.779 1.00 94.31 276 TYR A C 1
ATOM 2173 O O . TYR A 1 276 ? -9.299 -13.655 -0.683 1.00 94.31 276 TYR A O 1
ATOM 2181 N N . LEU A 1 277 ? -9.130 -11.962 -2.151 1.00 93.94 277 LEU A N 1
ATOM 2182 C CA . LEU A 1 277 ? -9.814 -10.978 -1.306 1.00 93.94 277 LEU A CA 1
ATOM 2183 C C . LEU A 1 277 ? -11.256 -11.393 -1.002 1.00 93.94 277 LEU A C 1
ATOM 2185 O O . LEU A 1 277 ? -11.694 -11.262 0.142 1.00 93.94 277 LEU A O 1
ATOM 2189 N N . PHE A 1 278 ? -11.976 -11.906 -2.001 1.00 94.88 278 PHE A N 1
ATOM 2190 C CA . PHE A 1 278 ? -13.359 -12.358 -1.874 1.00 94.88 278 PHE A CA 1
ATOM 2191 C C . PHE A 1 278 ? -13.488 -13.549 -0.922 1.00 94.88 278 PHE A C 1
ATOM 2193 O O . PHE A 1 278 ? -14.325 -13.531 -0.024 1.00 94.88 278 PHE A O 1
ATOM 2200 N N . ILE A 1 279 ? -12.628 -14.560 -1.076 1.00 95.12 279 ILE A N 1
ATOM 2201 C CA . ILE A 1 279 ? -12.636 -15.759 -0.227 1.00 95.12 279 ILE A CA 1
ATOM 2202 C C . ILE A 1 279 ? -12.264 -15.410 1.217 1.00 95.12 279 ILE A C 1
ATOM 2204 O O . ILE A 1 279 ? -12.818 -15.982 2.156 1.00 95.12 279 ILE A O 1
ATOM 2208 N N . ASN A 1 280 ? -11.320 -14.483 1.404 1.00 95.31 280 ASN A N 1
ATOM 2209 C CA . ASN A 1 280 ? -10.732 -14.226 2.713 1.00 95.31 280 ASN A CA 1
ATOM 2210 C C . ASN A 1 280 ? -11.391 -13.098 3.506 1.00 95.31 280 ASN A C 1
ATOM 2212 O O . ASN A 1 280 ? -11.177 -13.029 4.714 1.00 95.31 280 ASN A O 1
ATOM 2216 N N . THR A 1 281 ? -12.204 -12.241 2.889 1.00 94.00 281 THR A N 1
ATOM 2217 C CA . THR A 1 281 ? -12.846 -11.111 3.576 1.00 94.00 281 THR A CA 1
ATOM 2218 C C . THR A 1 281 ? -14.304 -11.424 3.897 1.00 94.00 281 THR A C 1
ATOM 2220 O O . THR A 1 281 ? -15.138 -11.530 3.004 1.00 94.00 281 THR A O 1
ATOM 2223 N N . LYS A 1 282 ? -14.650 -11.518 5.187 1.00 90.19 282 LYS A N 1
ATOM 2224 C CA . LYS A 1 282 ? -15.996 -11.931 5.627 1.00 90.19 282 LYS A CA 1
ATOM 2225 C C . LYS A 1 282 ? -17.091 -10.916 5.307 1.00 90.19 282 LYS A C 1
ATOM 2227 O O . LYS A 1 282 ? -18.193 -11.291 4.917 1.00 90.19 282 LYS A O 1
ATOM 2232 N N . ALA A 1 283 ? -16.822 -9.629 5.520 1.00 89.25 283 ALA A N 1
ATOM 2233 C CA . ALA A 1 283 ? -17.818 -8.584 5.307 1.00 89.25 283 ALA A CA 1
ATOM 2234 C C . ALA A 1 283 ? -17.703 -7.993 3.899 1.00 89.25 283 ALA A C 1
ATOM 2236 O O . ALA A 1 283 ? -16.668 -7.425 3.546 1.00 89.25 283 ALA A O 1
ATOM 2237 N N . LYS A 1 284 ? -18.807 -8.012 3.138 1.00 88.88 284 LYS A N 1
ATOM 2238 C CA . LYS A 1 284 ? -18.859 -7.478 1.763 1.00 88.88 284 LYS A CA 1
ATOM 2239 C C . LYS A 1 284 ? -18.368 -6.029 1.660 1.00 88.88 284 LYS A C 1
ATOM 2241 O O . LYS A 1 284 ? -17.639 -5.701 0.734 1.00 88.88 284 LYS A O 1
ATOM 2246 N N . LYS A 1 285 ? -18.698 -5.174 2.638 1.00 88.00 285 LYS A N 1
ATOM 2247 C CA . LYS A 1 285 ? -18.242 -3.770 2.669 1.00 88.00 285 LYS A CA 1
ATOM 2248 C C . LYS A 1 285 ? -16.713 -3.636 2.672 1.00 88.00 285 LYS A C 1
ATOM 2250 O O . LYS A 1 285 ? -16.176 -2.771 1.994 1.00 88.00 285 LYS A O 1
ATOM 2255 N N . TYR A 1 286 ? -16.020 -4.503 3.413 1.00 88.94 286 TYR A N 1
ATOM 2256 C CA . TYR A 1 286 ? -14.561 -4.494 3.498 1.00 88.94 286 TYR A CA 1
ATOM 2257 C C . TYR A 1 286 ? -13.934 -5.089 2.243 1.00 88.94 286 TYR A C 1
ATOM 2259 O O . TYR A 1 286 ? -12.931 -4.568 1.771 1.00 88.94 286 TYR A O 1
ATOM 2267 N N . PHE A 1 287 ? -14.565 -6.113 1.661 1.00 92.00 287 PHE A N 1
ATOM 2268 C CA . PHE A 1 287 ? -14.155 -6.650 0.368 1.00 92.00 287 PHE A CA 1
ATOM 2269 C C . PHE A 1 287 ? -14.184 -5.567 -0.716 1.00 92.00 287 PHE A C 1
ATOM 2271 O O . PHE A 1 287 ? -13.163 -5.329 -1.350 1.00 92.00 287 PHE A O 1
ATOM 2278 N N . PHE A 1 288 ? -15.314 -4.871 -0.891 1.00 90.62 288 PHE A N 1
ATOM 2279 C CA . PHE A 1 288 ? -15.433 -3.830 -1.917 1.00 90.62 288 PHE A CA 1
ATOM 2280 C C . PHE A 1 288 ? -14.457 -2.673 -1.688 1.00 90.62 288 PHE A C 1
ATOM 2282 O O . PHE A 1 288 ? -13.841 -2.206 -2.641 1.00 90.62 288 PHE A O 1
ATOM 2289 N N . ALA A 1 289 ? -14.262 -2.246 -0.435 1.00 87.62 289 ALA A N 1
ATOM 2290 C CA . ALA A 1 289 ? -13.297 -1.199 -0.108 1.00 87.62 289 ALA A CA 1
ATOM 2291 C C . ALA A 1 289 ? -11.855 -1.609 -0.454 1.00 87.62 289 ALA A C 1
ATOM 2293 O O . ALA A 1 289 ? -11.133 -0.837 -1.083 1.00 87.62 289 ALA A O 1
ATOM 2294 N N . LEU A 1 290 ? -11.443 -2.830 -0.089 1.00 89.50 290 LEU A N 1
ATOM 2295 C CA . LEU A 1 290 ? -10.118 -3.348 -0.430 1.00 89.50 290 LEU A CA 1
ATOM 2296 C C . LEU A 1 290 ? -9.964 -3.528 -1.940 1.00 89.50 290 LEU A C 1
ATOM 2298 O O . LEU A 1 290 ? -8.971 -3.076 -2.492 1.00 89.50 290 LEU A O 1
ATOM 2302 N N . ALA A 1 291 ? -10.944 -4.124 -2.619 1.00 90.44 291 ALA A N 1
ATOM 2303 C CA . ALA A 1 291 ? -10.909 -4.321 -4.065 1.00 90.44 291 ALA A CA 1
ATOM 2304 C C . ALA A 1 291 ? -10.790 -2.988 -4.826 1.00 90.44 291 ALA A C 1
ATOM 2306 O O . ALA A 1 291 ? -9.979 -2.869 -5.740 1.00 90.44 291 ALA A O 1
ATOM 2307 N N . MET A 1 292 ? -11.540 -1.962 -4.415 1.00 88.19 292 MET A N 1
ATOM 2308 C CA . MET A 1 292 ? -11.454 -0.629 -5.014 1.00 88.19 292 MET A CA 1
ATOM 2309 C C . MET A 1 292 ? -10.090 0.023 -4.769 1.00 88.19 292 MET A C 1
ATOM 2311 O O . MET A 1 292 ? -9.510 0.591 -5.691 1.00 88.19 292 MET A O 1
ATOM 2315 N N . LEU A 1 293 ? -9.558 -0.075 -3.546 1.00 86.56 293 LEU A N 1
ATOM 2316 C CA . LEU A 1 293 ? -8.231 0.450 -3.227 1.00 86.56 293 LEU A CA 1
ATOM 2317 C C . LEU A 1 293 ? -7.151 -0.212 -4.082 1.00 86.56 293 LEU A C 1
ATOM 2319 O O . LEU A 1 293 ? -6.293 0.474 -4.620 1.00 86.56 293 LEU A O 1
ATOM 2323 N N . VAL A 1 294 ? -7.218 -1.530 -4.222 1.00 87.50 294 VAL A N 1
ATOM 2324 C CA . VAL A 1 294 ? -6.314 -2.323 -5.056 1.00 87.50 294 VAL A CA 1
ATOM 2325 C C . VAL A 1 294 ? -6.360 -1.867 -6.504 1.00 87.50 294 VAL A C 1
ATOM 2327 O O . VAL A 1 294 ? -5.318 -1.582 -7.083 1.00 87.50 294 VAL A O 1
ATOM 2330 N N . PHE A 1 295 ? -7.563 -1.733 -7.057 1.00 86.75 295 PHE A N 1
ATOM 2331 C CA . PHE A 1 295 ? -7.755 -1.289 -8.429 1.00 86.75 295 PHE A CA 1
ATOM 2332 C C . PHE A 1 295 ? -7.133 0.089 -8.683 1.00 86.75 295 PHE A C 1
ATOM 2334 O O . PHE A 1 295 ? -6.380 0.268 -9.637 1.00 86.75 295 PHE A O 1
ATOM 2341 N N . ILE A 1 296 ? -7.419 1.058 -7.808 1.00 83.38 296 ILE A N 1
ATOM 2342 C CA . ILE A 1 296 ? -6.885 2.422 -7.923 1.00 83.38 296 ILE A CA 1
ATOM 2343 C C . ILE A 1 296 ? -5.369 2.420 -7.737 1.00 83.38 296 ILE A C 1
ATOM 2345 O O . ILE A 1 296 ? -4.654 3.124 -8.448 1.00 83.38 296 ILE A O 1
ATOM 2349 N N . ALA A 1 297 ? -4.873 1.639 -6.781 1.00 82.44 297 ALA A N 1
ATOM 2350 C CA . ALA A 1 297 ? -3.460 1.604 -6.479 1.00 82.44 297 ALA A CA 1
ATOM 2351 C C . ALA A 1 297 ? -2.639 0.999 -7.610 1.00 82.44 297 ALA A C 1
ATOM 2353 O O . ALA A 1 297 ? -1.601 1.563 -7.932 1.00 82.44 297 ALA A O 1
ATOM 2354 N N . ASP A 1 298 ? -3.128 -0.053 -8.265 1.00 85.19 298 ASP A N 1
ATOM 2355 C CA . ASP A 1 298 ? -2.448 -0.699 -9.389 1.00 85.19 298 ASP A CA 1
ATOM 2356 C C . ASP A 1 298 ? -2.202 0.260 -10.570 1.00 85.19 298 ASP A C 1
ATOM 2358 O O . ASP A 1 298 ? -1.212 0.114 -11.289 1.00 85.19 298 ASP A O 1
ATOM 2362 N N . LEU A 1 299 ? -3.017 1.311 -10.735 1.00 79.94 299 LEU A N 1
ATOM 2363 C CA . LEU A 1 299 ? -2.748 2.369 -11.720 1.00 79.94 299 LEU A CA 1
ATOM 2364 C C . LEU A 1 299 ? -1.454 3.140 -11.418 1.00 79.94 299 LEU A C 1
ATOM 2366 O O . LEU A 1 299 ? -0.775 3.586 -12.340 1.00 79.94 299 LEU A O 1
ATOM 2370 N N . GLY A 1 300 ? -1.117 3.301 -10.136 1.00 75.69 300 GLY A N 1
ATOM 2371 C CA . GLY A 1 300 ? 0.054 4.048 -9.677 1.00 75.69 300 GLY A CA 1
ATOM 2372 C C . GLY A 1 300 ? 1.202 3.189 -9.138 1.00 75.69 300 GLY A C 1
ATOM 2373 O O . GLY A 1 300 ? 2.319 3.688 -9.006 1.00 75.69 300 GLY A O 1
ATOM 2374 N N . TYR A 1 301 ? 0.968 1.937 -8.758 1.00 81.75 301 TYR A N 1
ATOM 2375 C CA . TYR A 1 301 ? 2.001 1.018 -8.299 1.00 81.75 301 TYR A CA 1
ATOM 2376 C C . TYR A 1 301 ? 1.457 -0.417 -8.199 1.00 81.75 301 TYR A C 1
ATOM 2378 O O . TYR A 1 301 ? 0.406 -0.610 -7.595 1.00 81.75 301 TYR A O 1
ATOM 2386 N N . PRO A 1 302 ? 2.176 -1.437 -8.697 1.00 84.88 302 PRO A N 1
ATOM 2387 C CA . PRO A 1 302 ? 1.723 -2.831 -8.675 1.00 84.88 302 PRO A CA 1
ATOM 2388 C C . PRO A 1 302 ? 1.759 -3.421 -7.253 1.00 84.88 302 PRO A C 1
ATOM 2390 O O . PRO A 1 302 ? 2.759 -4.007 -6.818 1.00 84.88 302 PRO A O 1
ATOM 2393 N N . LEU A 1 303 ? 0.675 -3.280 -6.485 1.00 81.69 303 LEU A N 1
ATOM 2394 C CA . LEU A 1 303 ? 0.696 -3.602 -5.054 1.00 81.69 303 LEU A CA 1
ATOM 2395 C C . LEU A 1 303 ? 0.884 -5.105 -4.793 1.00 81.69 303 LEU A C 1
ATOM 2397 O O . LEU A 1 303 ? 1.616 -5.486 -3.883 1.00 81.69 303 LEU A O 1
ATOM 2401 N N . PHE A 1 304 ? 0.287 -5.985 -5.596 1.00 74.62 304 PHE A N 1
ATOM 2402 C CA . PHE A 1 304 ? 0.221 -7.426 -5.283 1.00 74.62 304 PHE A CA 1
ATOM 2403 C C . PHE A 1 304 ? 1.503 -8.214 -5.494 1.00 74.62 304 PHE A C 1
ATOM 2405 O O . PHE A 1 304 ? 1.652 -9.293 -4.932 1.00 74.62 304 PHE A O 1
ATOM 2412 N N . VAL A 1 305 ? 2.442 -7.678 -6.265 1.00 78.44 305 VAL A N 1
ATOM 2413 C CA . VAL A 1 305 ? 3.793 -8.247 -6.398 1.00 78.44 305 VAL A CA 1
ATOM 2414 C C . VAL A 1 305 ? 4.814 -7.318 -5.756 1.00 78.44 305 VAL A C 1
ATOM 2416 O O . VAL A 1 305 ? 6.015 -7.417 -5.959 1.00 78.44 305 VAL A O 1
ATOM 2419 N N . THR A 1 306 ? 4.362 -6.404 -4.907 1.00 81.19 306 THR A N 1
ATOM 2420 C CA . THR A 1 306 ? 5.278 -5.689 -4.036 1.00 81.19 306 THR A CA 1
ATOM 2421 C C . THR A 1 306 ? 5.413 -6.485 -2.755 1.00 81.19 306 THR A C 1
ATOM 2423 O O . THR A 1 306 ? 4.451 -6.595 -1.999 1.00 81.19 306 THR A O 1
ATOM 2426 N N . TYR A 1 307 ? 6.620 -6.987 -2.474 1.00 76.62 307 TYR A N 1
ATOM 2427 C CA . TYR A 1 307 ? 6.938 -7.769 -1.268 1.00 76.62 307 TYR A CA 1
ATOM 2428 C C . TYR A 1 307 ? 6.263 -7.206 -0.003 1.00 76.62 307 TYR A C 1
ATOM 2430 O O . TYR A 1 307 ? 5.626 -7.927 0.750 1.00 76.62 307 TYR A O 1
ATOM 2438 N N . ARG A 1 308 ? 6.303 -5.881 0.174 1.00 80.81 308 ARG A N 1
ATOM 2439 C CA . ARG A 1 308 ? 5.737 -5.161 1.327 1.00 80.81 308 ARG A CA 1
ATOM 2440 C C . ARG A 1 308 ? 4.219 -5.312 1.470 1.00 80.81 308 ARG A C 1
ATOM 2442 O O . ARG A 1 308 ? 3.718 -5.456 2.580 1.00 80.81 308 ARG A O 1
ATOM 2449 N N . PHE A 1 309 ? 3.491 -5.286 0.359 1.00 80.38 309 PHE A N 1
ATOM 2450 C CA . PHE A 1 309 ? 2.032 -5.373 0.353 1.00 80.38 309 PHE A CA 1
ATOM 2451 C C . PHE A 1 309 ? 1.536 -6.811 0.442 1.00 80.38 309 PHE A C 1
ATOM 2453 O O . PHE A 1 309 ? 0.514 -7.049 1.084 1.00 80.38 309 PHE A O 1
ATOM 2460 N N . VAL A 1 310 ? 2.299 -7.770 -0.089 1.00 80.69 310 VAL A N 1
ATOM 2461 C CA . VAL A 1 310 ? 2.005 -9.202 0.061 1.00 80.69 310 VAL A CA 1
ATOM 2462 C C . VAL A 1 310 ? 1.901 -9.592 1.544 1.00 80.69 310 VAL A C 1
ATOM 2464 O O . VAL A 1 310 ? 1.015 -10.358 1.904 1.00 80.69 310 VAL A O 1
ATOM 2467 N N . PHE A 1 311 ? 2.704 -9.007 2.442 1.00 83.06 311 PHE A N 1
ATOM 2468 C CA . PHE A 1 311 ? 2.562 -9.247 3.891 1.00 83.06 311 PHE A CA 1
ATOM 2469 C C . PHE A 1 311 ? 1.560 -8.326 4.592 1.00 83.06 311 PHE A C 1
ATOM 2471 O O . PHE A 1 311 ? 0.977 -8.720 5.603 1.00 83.06 311 PHE A O 1
ATOM 2478 N N . LEU A 1 312 ? 1.324 -7.118 4.074 1.00 88.12 312 LEU A N 1
ATOM 2479 C CA . LEU A 1 312 ? 0.389 -6.172 4.686 1.00 88.12 312 LEU A CA 1
ATOM 2480 C C . LEU A 1 312 ? -1.076 -6.596 4.496 1.00 88.12 312 LEU A C 1
ATOM 2482 O O . LEU A 1 312 ? -1.860 -6.528 5.444 1.00 88.12 312 LEU A O 1
ATOM 2486 N N . PHE A 1 313 ? -1.453 -7.063 3.300 1.00 88.19 313 PHE A N 1
ATOM 2487 C CA . PHE A 1 313 ? -2.839 -7.440 2.994 1.00 88.19 313 PHE A CA 1
ATOM 2488 C C . PHE A 1 313 ? -3.410 -8.516 3.934 1.00 88.19 313 PHE A C 1
ATOM 2490 O O . PHE A 1 313 ? -4.518 -8.317 4.433 1.00 88.19 313 PHE A O 1
ATOM 2497 N N . PRO A 1 314 ? -2.698 -9.615 4.249 1.00 91.50 314 PRO A N 1
ATOM 2498 C CA . PRO A 1 314 ? -3.174 -10.610 5.208 1.00 91.50 314 PRO A CA 1
ATOM 2499 C C . PRO A 1 314 ? -3.477 -10.019 6.581 1.00 91.50 314 PRO A C 1
ATOM 2501 O O . PRO A 1 314 ? -4.534 -10.296 7.141 1.00 91.50 314 PRO A O 1
ATOM 2504 N N . VAL A 1 315 ? -2.594 -9.163 7.104 1.00 92.06 315 VAL A N 1
ATOM 2505 C CA . VAL A 1 315 ? -2.790 -8.514 8.409 1.00 92.06 315 VAL A CA 1
ATOM 2506 C C . VAL A 1 315 ? -4.046 -7.643 8.392 1.00 92.06 315 VAL A C 1
ATOM 2508 O O . VAL A 1 315 ? -4.871 -7.737 9.302 1.00 92.06 315 VAL A O 1
ATOM 2511 N N . VAL A 1 316 ? -4.233 -6.855 7.329 1.00 92.62 316 VAL A N 1
ATOM 2512 C CA . VAL A 1 316 ? -5.424 -6.015 7.133 1.00 92.62 316 VAL A CA 1
ATOM 2513 C C . VAL A 1 316 ? -6.696 -6.866 7.069 1.00 92.62 316 VAL A C 1
ATOM 2515 O O . VAL A 1 316 ? -7.660 -6.578 7.775 1.00 92.62 316 VAL A O 1
ATOM 2518 N N . ILE A 1 317 ? -6.704 -7.947 6.287 1.00 93.94 317 ILE A N 1
ATOM 2519 C CA . ILE A 1 317 ? -7.867 -8.838 6.154 1.00 93.94 317 ILE A CA 1
ATOM 2520 C C . ILE A 1 317 ? -8.212 -9.496 7.496 1.00 93.94 317 ILE A C 1
ATOM 2522 O O . ILE A 1 317 ? -9.376 -9.492 7.901 1.00 93.94 317 ILE A O 1
ATOM 2526 N N . ILE A 1 318 ? -7.219 -10.026 8.219 1.00 93.88 318 ILE A N 1
ATOM 2527 C CA . ILE A 1 318 ? -7.430 -10.670 9.525 1.00 93.88 318 ILE A CA 1
ATOM 2528 C C . ILE A 1 318 ? -7.979 -9.656 10.539 1.00 93.88 318 ILE A C 1
ATOM 2530 O O . ILE A 1 318 ? -8.908 -9.977 11.289 1.00 93.88 318 ILE A O 1
ATOM 2534 N N . LEU A 1 319 ? -7.463 -8.424 10.545 1.00 92.50 319 LEU A N 1
ATOM 2535 C CA . LEU A 1 319 ? -7.975 -7.350 11.393 1.00 92.50 319 LEU A CA 1
ATOM 2536 C C . LEU A 1 319 ? -9.436 -7.031 11.054 1.00 92.50 319 LEU A C 1
ATOM 2538 O O . LEU A 1 319 ? -10.290 -7.108 11.934 1.00 92.50 319 LEU A O 1
ATOM 2542 N N . LEU A 1 320 ? -9.757 -6.754 9.789 1.00 91.88 320 LEU A N 1
ATOM 2543 C CA . LEU A 1 320 ? -11.120 -6.427 9.352 1.00 91.88 320 LEU A CA 1
ATOM 2544 C C . LEU A 1 320 ? -12.112 -7.569 9.630 1.00 91.88 320 LEU A C 1
ATOM 2546 O O . LEU A 1 320 ? -13.245 -7.324 10.052 1.00 91.88 320 LEU A O 1
ATOM 2550 N N . ASN A 1 321 ? -11.681 -8.821 9.471 1.00 92.75 321 ASN A N 1
ATOM 2551 C CA . ASN A 1 321 ? -12.464 -9.996 9.851 1.00 92.75 321 ASN A CA 1
ATOM 2552 C C . ASN A 1 321 ? -12.703 -10.075 11.360 1.00 92.75 321 ASN A C 1
ATOM 2554 O O . ASN A 1 321 ? -13.793 -10.463 11.780 1.00 92.75 321 ASN A O 1
ATOM 2558 N N . THR A 1 322 ? -11.709 -9.714 12.173 1.00 90.88 322 THR A N 1
ATOM 2559 C CA . THR A 1 322 ? -11.837 -9.659 13.637 1.00 90.88 322 THR A CA 1
ATOM 2560 C C . THR A 1 322 ? -12.863 -8.601 14.041 1.00 90.88 322 THR A C 1
ATOM 2562 O O . THR A 1 322 ? -13.790 -8.906 14.790 1.00 90.88 322 THR A O 1
ATOM 2565 N N . LEU A 1 323 ? -12.772 -7.397 13.465 1.00 88.38 323 LEU A N 1
ATOM 2566 C CA . LEU A 1 323 ? -13.729 -6.311 13.706 1.00 88.38 323 LEU A CA 1
ATOM 2567 C C . LEU A 1 323 ? -15.156 -6.715 13.307 1.00 88.38 323 LEU A C 1
ATOM 2569 O O . LEU A 1 323 ? -16.096 -6.514 14.070 1.00 88.38 323 LEU A O 1
ATOM 2573 N N . SER A 1 324 ? -15.318 -7.349 12.140 1.00 86.75 324 SER A N 1
ATOM 2574 C CA . SER A 1 324 ? -16.630 -7.790 11.659 1.00 86.75 324 SER A CA 1
ATOM 2575 C C . SER A 1 324 ? -17.296 -8.816 12.576 1.00 86.75 324 SER A C 1
ATOM 2577 O O . SER A 1 324 ? -18.521 -8.811 12.675 1.00 86.75 324 SER A O 1
ATOM 2579 N N . ARG A 1 325 ? -16.526 -9.710 13.210 1.00 83.25 325 ARG A N 1
ATOM 2580 C CA . ARG A 1 325 ? -17.077 -10.707 14.143 1.00 83.25 325 ARG A CA 1
ATOM 2581 C C . ARG A 1 325 ? -17.594 -10.040 15.412 1.00 83.25 325 ARG A C 1
ATOM 2583 O O . ARG A 1 325 ? -18.694 -10.361 15.837 1.00 83.25 325 ARG A O 1
ATOM 2590 N N . HIS A 1 326 ? -16.847 -9.080 15.958 1.00 74.56 326 HIS A N 1
ATOM 2591 C CA . HIS A 1 326 ? -17.268 -8.343 17.151 1.00 74.56 326 HIS A CA 1
ATOM 2592 C C . HIS A 1 326 ? -18.542 -7.526 16.927 1.00 74.56 326 HIS A C 1
ATOM 2594 O O . HIS A 1 326 ? -19.404 -7.499 17.798 1.00 74.56 326 HIS A O 1
ATOM 2600 N N . THR A 1 327 ? -18.701 -6.911 15.751 1.00 67.00 327 THR A N 1
ATOM 2601 C CA . THR A 1 327 ? -19.937 -6.187 15.413 1.00 67.00 327 THR A CA 1
ATOM 2602 C C . THR A 1 327 ? -21.144 -7.123 15.267 1.00 67.00 327 THR A C 1
ATOM 2604 O O . THR A 1 327 ? -22.259 -6.717 15.565 1.00 67.00 327 THR A O 1
ATOM 2607 N N . GLN A 1 328 ? -20.941 -8.371 14.826 1.00 60.19 328 GLN A N 1
ATOM 2608 C CA . GLN A 1 328 ? -22.011 -9.375 14.714 1.00 60.19 328 GLN A CA 1
ATOM 2609 C C . GLN A 1 328 ? -22.364 -10.040 16.052 1.00 60.19 328 GLN A C 1
ATOM 2611 O O . GLN A 1 328 ? -23.474 -10.532 16.195 1.00 60.19 328 GLN A O 1
ATOM 2616 N N . SER A 1 329 ? -21.444 -10.056 17.021 1.00 56.03 329 SER A N 1
ATOM 2617 C CA . SER A 1 329 ? -21.658 -10.608 18.366 1.00 56.03 329 SER A CA 1
ATOM 2618 C C . SER A 1 329 ? -22.080 -9.562 19.407 1.00 56.03 329 SER A C 1
ATOM 2620 O O . SER A 1 329 ? -22.050 -9.856 20.601 1.00 56.03 329 SER A O 1
ATOM 2622 N N . GLY A 1 330 ? -22.393 -8.330 18.990 1.00 41.91 330 GLY A N 1
ATOM 2623 C CA . GLY A 1 330 ? -22.972 -7.318 19.878 1.00 41.91 330 GLY A CA 1
ATOM 2624 C C . GLY A 1 330 ? -24.338 -7.780 20.402 1.00 41.91 330 GLY A C 1
ATOM 2625 O O . GLY A 1 330 ? -24.992 -8.567 19.717 1.00 41.91 330 GLY A O 1
ATOM 2626 N N . PRO A 1 331 ? -24.758 -7.349 21.606 1.00 39.06 331 PRO A N 1
ATOM 2627 C CA . PRO A 1 331 ? -25.979 -7.846 22.226 1.00 39.06 331 PRO A CA 1
ATOM 2628 C C . PRO A 1 331 ? -27.151 -7.639 21.269 1.00 39.06 331 PRO A C 1
ATOM 2630 O O . PRO A 1 331 ? -27.358 -6.528 20.775 1.00 39.06 331 PRO A O 1
ATOM 2633 N N . GLU A 1 332 ? -27.905 -8.709 21.008 1.00 35.75 332 GLU A N 1
ATOM 2634 C CA . GLU A 1 332 ? -29.262 -8.570 20.497 1.00 35.75 332 GLU A CA 1
ATOM 2635 C C . GLU A 1 332 ? -29.962 -7.577 21.424 1.00 35.75 332 GLU A C 1
ATOM 2637 O O . GLU A 1 332 ? -30.095 -7.826 22.625 1.00 35.75 332 GLU A O 1
ATOM 2642 N N . LEU A 1 333 ? -30.307 -6.410 20.881 1.00 34.72 333 LEU A N 1
ATOM 2643 C CA . LEU A 1 333 ? -31.192 -5.459 21.533 1.00 34.72 333 LEU A CA 1
ATOM 2644 C C . LEU A 1 333 ? -32.489 -6.215 21.840 1.00 34.72 333 LEU A C 1
ATOM 2646 O O . LEU A 1 333 ? -33.292 -6.450 20.939 1.00 34.72 333 LEU A O 1
ATOM 2650 N N . LYS A 1 334 ? -32.626 -6.652 23.092 1.00 31.62 334 LYS A N 1
ATOM 2651 C CA . LYS A 1 334 ? -33.914 -6.967 23.701 1.00 31.62 334 LYS A CA 1
ATOM 2652 C C . LYS A 1 334 ? -34.599 -5.679 24.112 1.00 31.62 334 LYS A C 1
ATOM 2654 O O . LYS A 1 334 ? -33.888 -4.795 24.645 1.00 31.62 334 LYS A O 1
#

Secondary structure (DSSP, 8-state):
-HHHHHHHHH-S--EE-GGGHHHHHHHHHHHTS--TT----HHHHHHHHHHHHHHHHHHHHHHTT-HHHHHHHHHHTTT-HHHHIIIIITT----GGGSSHHHHHHHHHHHHHHHHHHHHTT---TTHHHHHHHHHHHHHHHHHT-SHHHHHHHHHHHHHHHHHHHHH-HHHHHHHHHHHHHHHHHHHTS-GGGHHHHTTTHHHHHHH-TTTSHHHHT-TTSTTHHHHHHHHH-SS---TTEE-TT----SSHIIIIIHHH-HHHHHHHHHHHHHHHHHH-SSHHHHHHHHHHHHHHHHHS-GGGSHHHHHHHHHHHHHHHHHHHHHHTS----

Sequence (334 aa):
MSLLIGMTFLSPFSQLTPGAFVPYLTFTLLCSVRIDKLSLNSAQQKFLLSVSVIVALLCFLAFFRVAIVMDIQESYYQMFPDLYKFMMMWANKPVLMFATHSVAGFAYYLIAICLLAAYLSQIDLKHRWVLLLLSITYSVILVLLLSNTGLALFLMLLGIYSVLFLRYGKPVAVLLVLFSITAVVLYFYQPILLVIDMATDLVVEVLSRKENGLLARFSTESRLGGSINYLTASPVVGVGMTSGGDIAFGDSFYAEYMLRLGFWGYFLVAFVTYGYLFINTKAKKYFFALAMLVFIADLGYPLFVTYRFVFLFPVVIILLNTLSRHTQSGPELK

pLDDT: mean 81.16, std 14.47, range [31.62, 95.31]